Protein AF-A0A7S1AGD4-F1 (afdb_monomer_lite)

Structure (mmCIF, N/CA/C/O backbone):
data_AF-A0A7S1AGD4-F1
#
_entry.id   AF-A0A7S1AGD4-F1
#
loop_
_atom_site.group_PDB
_atom_site.id
_atom_site.type_symbol
_atom_site.label_atom_id
_atom_site.label_alt_id
_atom_site.label_comp_id
_atom_site.label_asym_id
_atom_site.label_entity_id
_atom_site.label_seq_id
_atom_site.pdbx_PDB_ins_code
_atom_site.Cartn_x
_atom_site.Cartn_y
_atom_site.Cartn_z
_atom_site.occupancy
_atom_site.B_iso_or_equiv
_atom_site.auth_seq_id
_atom_site.auth_comp_id
_atom_site.auth_asym_id
_atom_site.auth_atom_id
_atom_site.pdbx_PDB_model_num
ATOM 1 N N . VAL A 1 1 ? -8.201 -11.787 4.038 1.00 89.25 1 VAL A N 1
ATOM 2 C CA . VAL A 1 1 ? -7.357 -10.712 3.456 1.00 89.25 1 VAL A CA 1
ATOM 3 C C . VAL A 1 1 ? -8.152 -9.546 2.866 1.00 89.25 1 VAL A C 1
ATOM 5 O O . VAL A 1 1 ? -7.538 -8.572 2.443 1.00 89.25 1 VAL A O 1
ATOM 8 N N . ILE A 1 2 ? -9.487 -9.606 2.856 1.00 94.19 2 ILE A N 1
ATOM 9 C CA . ILE A 1 2 ? -10.369 -8.575 2.303 1.00 94.19 2 ILE A CA 1
ATOM 10 C C . ILE A 1 2 ? -10.168 -7.239 3.001 1.00 94.19 2 ILE A C 1
ATOM 12 O O . ILE A 1 2 ? -10.058 -6.230 2.322 1.00 94.19 2 ILE A O 1
ATOM 16 N N . LYS A 1 3 ? -10.046 -7.224 4.329 1.00 95.69 3 LYS A N 1
ATOM 17 C CA . LYS A 1 3 ? -9.859 -5.981 5.084 1.00 95.69 3 LYS A CA 1
ATOM 18 C C . LYS A 1 3 ? -8.589 -5.201 4.675 1.00 95.69 3 LYS A C 1
ATOM 20 O O . LYS A 1 3 ? -8.727 -4.062 4.238 1.00 95.69 3 LYS A O 1
ATOM 25 N N . PRO A 1 4 ? -7.373 -5.789 4.692 1.00 96.12 4 PRO A N 1
ATOM 26 C CA . PRO A 1 4 ? -6.190 -5.123 4.141 1.00 96.12 4 PRO A CA 1
ATOM 27 C C . PRO A 1 4 ? -6.295 -4.751 2.657 1.00 96.12 4 PRO A C 1
ATOM 29 O O . PRO A 1 4 ? -5.822 -3.689 2.258 1.00 96.12 4 PRO A O 1
ATOM 32 N N . ALA A 1 5 ? -6.918 -5.601 1.834 1.00 96.88 5 ALA A N 1
ATOM 33 C CA . ALA A 1 5 ? -7.116 -5.305 0.416 1.00 96.88 5 ALA A CA 1
ATOM 34 C C . ALA A 1 5 ? -8.049 -4.097 0.213 1.00 96.88 5 ALA A C 1
ATOM 36 O O . ALA A 1 5 ? -7.770 -3.240 -0.620 1.00 96.88 5 ALA A O 1
ATOM 37 N N . ALA A 1 6 ? -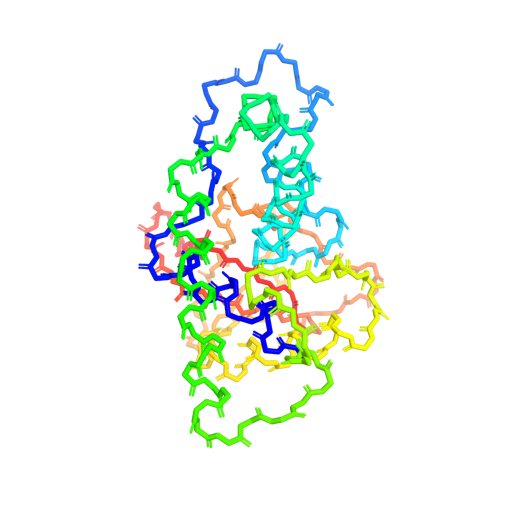9.105 -3.982 1.023 1.00 97.25 6 ALA A N 1
ATOM 38 C CA . ALA A 1 6 ? -10.008 -2.838 1.050 1.00 97.25 6 ALA A CA 1
ATOM 39 C C . ALA A 1 6 ? -9.285 -1.557 1.483 1.00 97.25 6 ALA A C 1
ATOM 41 O O . ALA A 1 6 ? -9.554 -0.497 0.928 1.00 97.25 6 ALA A O 1
ATOM 42 N N . THR A 1 7 ? -8.331 -1.642 2.416 1.00 98.06 7 THR A N 1
ATOM 43 C CA . THR A 1 7 ? -7.477 -0.503 2.788 1.00 98.06 7 THR A CA 1
ATOM 44 C C . THR A 1 7 ? -6.626 -0.027 1.615 1.00 98.06 7 THR A C 1
ATOM 46 O O . THR A 1 7 ? -6.588 1.171 1.344 1.00 98.06 7 THR A O 1
ATOM 49 N N . ILE A 1 8 ? -5.996 -0.945 0.876 1.00 97.94 8 ILE A N 1
ATOM 50 C CA . ILE A 1 8 ? -5.243 -0.597 -0.339 1.00 97.94 8 ILE A CA 1
ATOM 51 C C . ILE A 1 8 ? -6.181 0.034 -1.373 1.00 97.94 8 ILE A C 1
ATOM 53 O O . ILE A 1 8 ? -5.902 1.120 -1.872 1.00 97.94 8 ILE A O 1
ATOM 57 N N . ALA A 1 9 ? -7.329 -0.592 -1.643 1.00 97.94 9 ALA A N 1
ATOM 58 C CA . ALA A 1 9 ? -8.323 -0.073 -2.579 1.00 97.94 9 ALA A CA 1
ATOM 59 C C . ALA A 1 9 ? -8.834 1.325 -2.186 1.00 97.94 9 ALA A C 1
ATOM 61 O O . ALA A 1 9 ? -9.041 2.172 -3.057 1.00 97.94 9 ALA A O 1
ATOM 62 N N . ALA A 1 10 ? -9.002 1.594 -0.888 1.00 98.31 10 ALA A N 1
ATOM 63 C CA . ALA A 1 10 ? -9.408 2.901 -0.384 1.00 98.31 10 ALA A CA 1
ATOM 64 C C . ALA A 1 10 ? -8.357 3.964 -0.714 1.00 98.31 10 ALA A C 1
ATOM 66 O O . ALA A 1 10 ? -8.696 4.986 -1.308 1.00 98.31 10 ALA A O 1
ATOM 67 N N . PHE A 1 11 ? -7.080 3.705 -0.423 1.00 98.06 11 PHE A N 1
ATOM 68 C CA . PHE A 1 11 ? -6.007 4.653 -0.732 1.00 98.06 11 PHE A CA 1
ATOM 69 C C . PHE A 1 11 ? -5.750 4.824 -2.229 1.00 98.06 11 PHE A C 1
ATOM 71 O O . PHE A 1 11 ? -5.455 5.941 -2.648 1.00 98.06 11 PHE A O 1
ATOM 78 N N . LEU A 1 12 ? -5.933 3.781 -3.043 1.00 96.69 12 LEU A N 1
ATOM 79 C CA . LEU A 1 12 ? -5.904 3.901 -4.506 1.00 96.69 12 LEU A CA 1
ATOM 80 C C . LEU A 1 12 ? -7.055 4.769 -5.039 1.00 96.69 12 LEU A C 1
ATOM 82 O O . LEU A 1 12 ? -6.889 5.470 -6.032 1.00 96.69 12 LEU A O 1
ATOM 86 N N . SER A 1 13 ? -8.213 4.747 -4.375 1.00 97.00 13 SER A N 1
ATOM 87 C CA . SER A 1 13 ? -9.390 5.523 -4.787 1.00 97.00 13 SER A CA 1
ATOM 88 C C . SER A 1 13 ? -9.312 7.004 -4.402 1.00 97.00 13 SER A C 1
ATOM 90 O O . SER A 1 13 ? -9.989 7.825 -5.021 1.00 97.00 13 SER A O 1
ATOM 92 N N . ILE A 1 14 ? -8.524 7.352 -3.378 1.00 96.38 14 ILE A N 1
ATOM 93 C CA . ILE A 1 14 ? -8.396 8.735 -2.888 1.00 96.38 14 ILE A CA 1
ATOM 94 C C . ILE A 1 14 ? -6.982 9.283 -3.107 1.00 96.38 14 ILE A C 1
ATOM 96 O O . ILE A 1 14 ? -6.794 10.190 -3.914 1.00 96.38 14 ILE A O 1
ATOM 100 N N . LYS A 1 15 ? -6.004 8.767 -2.360 1.00 94.88 15 LYS A N 1
ATOM 101 C CA . LYS A 1 15 ? -4.555 9.028 -2.372 1.00 94.88 15 LYS A CA 1
ATOM 102 C C . LYS A 1 15 ? -3.938 8.372 -1.131 1.00 94.88 15 LYS A C 1
ATOM 104 O O . LYS A 1 15 ? -4.628 8.176 -0.133 1.00 94.88 15 LYS A O 1
ATOM 109 N N . ASN A 1 16 ? -2.629 8.129 -1.142 1.00 94.44 16 ASN A N 1
ATOM 110 C CA . ASN A 1 16 ? -1.908 7.675 0.054 1.00 94.44 16 ASN A CA 1
ATOM 111 C C . ASN A 1 16 ? -1.948 8.723 1.198 1.00 94.44 16 ASN A C 1
ATOM 113 O O . ASN A 1 16 ? -2.085 9.924 0.933 1.00 94.44 16 ASN A O 1
ATOM 117 N N . PRO A 1 17 ? -1.808 8.305 2.473 1.00 96.75 17 PRO A N 1
ATOM 118 C CA . PRO A 1 17 ? -1.951 9.199 3.622 1.00 96.75 17 PRO A CA 1
ATOM 119 C C . PRO A 1 17 ? -0.703 10.051 3.900 1.00 96.75 17 PRO A C 1
ATOM 121 O O . PRO A 1 17 ? -0.733 10.891 4.800 1.00 96.75 17 PRO A O 1
ATOM 124 N N . PHE A 1 18 ? 0.400 9.855 3.171 1.00 95.19 18 PHE A N 1
ATOM 125 C CA . PHE A 1 18 ? 1.676 10.508 3.450 1.00 95.19 18 PHE A CA 1
ATOM 126 C C . PHE A 1 18 ? 1.724 11.924 2.876 1.00 95.19 18 PHE A C 1
ATOM 128 O O . PHE A 1 18 ? 1.602 12.149 1.671 1.00 95.19 18 PHE A O 1
ATOM 135 N N . ARG A 1 19 ? 1.976 12.908 3.739 1.00 90.88 19 ARG A N 1
ATOM 136 C CA . ARG A 1 19 ? 2.243 14.282 3.311 1.00 90.88 19 ARG A CA 1
ATOM 137 C C . ARG A 1 19 ? 3.671 14.380 2.786 1.00 90.88 19 ARG A C 1
ATOM 139 O O . ARG A 1 19 ? 4.591 13.760 3.317 1.00 90.88 19 ARG A O 1
ATOM 146 N N . GLN A 1 20 ? 3.881 15.211 1.767 1.00 75.62 20 GLN A N 1
ATOM 147 C CA . GLN A 1 20 ? 5.237 15.597 1.392 1.00 75.62 20 GLN A CA 1
ATOM 148 C C . GLN A 1 20 ? 5.830 16.443 2.520 1.00 75.62 20 GLN A C 1
ATOM 150 O O . GLN A 1 20 ? 5.430 17.588 2.724 1.00 75.62 20 GLN A O 1
ATOM 155 N N . GLY A 1 21 ? 6.771 15.867 3.268 1.00 63.31 21 GLY A N 1
ATOM 156 C CA . GLY A 1 21 ? 7.527 16.607 4.266 1.00 63.31 21 GLY A CA 1
ATOM 157 C C . GLY A 1 21 ? 8.319 17.739 3.609 1.00 63.31 21 GLY A C 1
ATOM 158 O O . GLY A 1 21 ? 9.056 17.521 2.645 1.00 63.31 21 GLY A O 1
ATOM 159 N N . LEU A 1 22 ? 8.193 18.953 4.146 1.00 50.16 22 LEU A N 1
ATOM 160 C CA . LEU A 1 22 ? 9.193 19.998 3.937 1.00 50.16 22 LEU A CA 1
ATOM 161 C C . LEU A 1 22 ? 10.501 19.465 4.533 1.00 50.16 22 LEU A C 1
ATOM 163 O O . LEU A 1 22 ? 10.488 19.056 5.687 1.00 50.16 22 LEU A O 1
ATOM 167 N N . GLY A 1 23 ? 11.559 19.401 3.715 1.00 51.84 23 GLY A N 1
ATOM 168 C CA . GLY A 1 23 ? 12.920 18.932 4.021 1.00 51.84 23 GLY A CA 1
ATOM 169 C C . GLY A 1 23 ? 13.165 18.375 5.427 1.00 51.84 23 GLY A C 1
ATOM 170 O O . GLY A 1 23 ? 13.116 19.108 6.410 1.00 51.84 23 GLY A O 1
ATOM 171 N N . VAL A 1 24 ? 13.491 17.083 5.516 1.00 53.56 24 VAL A N 1
ATOM 172 C CA . VAL A 1 24 ? 13.841 16.432 6.784 1.00 53.56 24 VAL A CA 1
ATOM 173 C C . VAL A 1 24 ? 14.989 17.204 7.453 1.00 53.56 24 VAL A C 1
ATOM 175 O O . VAL A 1 24 ? 16.094 17.258 6.918 1.00 53.56 24 VAL A O 1
ATOM 178 N N . LEU A 1 25 ? 14.723 17.814 8.613 1.00 53.78 25 LEU A N 1
ATOM 179 C CA . LEU A 1 25 ? 15.726 18.552 9.397 1.00 53.78 25 LEU A CA 1
ATOM 180 C C . LEU A 1 25 ? 16.802 17.622 9.989 1.00 53.78 25 LEU A C 1
ATOM 182 O O . LEU A 1 25 ? 17.893 18.078 10.318 1.00 53.78 25 LEU A O 1
ATOM 186 N N . ASP A 1 26 ? 16.509 16.323 10.089 1.00 64.44 26 ASP A N 1
ATOM 187 C CA . ASP A 1 26 ? 17.417 15.284 10.573 1.00 64.44 26 ASP A CA 1
ATOM 188 C C . ASP A 1 26 ? 17.339 14.031 9.688 1.00 64.44 26 ASP A C 1
ATOM 190 O O . ASP A 1 26 ? 16.417 13.222 9.804 1.00 64.44 26 ASP A O 1
ATOM 194 N N . ALA A 1 27 ? 18.330 13.856 8.812 1.00 63.12 27 ALA A N 1
ATOM 195 C CA . ALA A 1 27 ? 18.418 12.726 7.887 1.00 63.12 27 ALA A CA 1
ATOM 196 C C . ALA A 1 27 ? 18.433 11.341 8.571 1.00 63.12 27 ALA A C 1
ATOM 198 O O . ALA A 1 27 ? 18.263 10.331 7.889 1.00 63.12 27 ALA A O 1
ATOM 199 N N . SER A 1 28 ? 18.637 11.267 9.892 1.00 69.62 28 SER A N 1
ATOM 200 C CA . SER A 1 28 ? 18.615 10.008 10.642 1.00 69.62 28 SER A CA 1
ATOM 201 C C . SER A 1 28 ? 17.204 9.534 11.015 1.00 69.62 28 SER A C 1
ATOM 203 O O . SER A 1 28 ? 16.993 8.334 11.218 1.00 69.62 28 SER A O 1
ATOM 205 N N . LYS A 1 29 ? 16.216 10.438 11.072 1.00 78.94 29 LYS A N 1
ATOM 206 C CA . LYS A 1 29 ? 14.852 10.091 11.484 1.00 78.94 29 LYS A CA 1
ATOM 207 C C . LYS A 1 29 ? 14.059 9.544 10.297 1.00 78.94 29 LYS A C 1
ATOM 209 O O . LYS A 1 29 ? 13.759 10.260 9.344 1.00 78.94 29 LYS A O 1
ATOM 214 N N . LYS A 1 30 ? 13.666 8.269 10.377 1.00 85.75 30 LYS A N 1
ATOM 215 C CA . LYS A 1 30 ? 12.693 7.678 9.448 1.00 85.75 30 LYS A CA 1
ATOM 216 C C . LYS A 1 30 ? 11.305 8.228 9.776 1.00 85.75 30 LYS A C 1
ATOM 218 O O . LYS A 1 30 ? 10.830 8.037 10.892 1.00 85.75 30 LYS A O 1
ATOM 223 N N . LEU A 1 31 ? 10.691 8.910 8.814 1.00 90.06 31 LEU A N 1
ATOM 224 C CA . LEU A 1 31 ? 9.368 9.530 8.922 1.00 90.06 31 LEU A CA 1
ATOM 225 C C . LEU A 1 31 ? 8.475 9.073 7.770 1.00 90.06 31 LEU A C 1
ATOM 227 O O . LEU A 1 31 ? 8.976 8.679 6.711 1.00 90.06 31 LEU A O 1
ATOM 231 N N . GLY A 1 32 ? 7.159 9.161 7.967 1.00 91.69 32 GLY A N 1
ATOM 232 C CA . GLY A 1 32 ? 6.173 8.863 6.934 1.00 91.69 32 GLY A CA 1
ATOM 233 C C . GLY A 1 32 ? 6.416 7.498 6.309 1.00 91.69 32 GLY A C 1
ATOM 234 O O . GLY A 1 32 ? 6.627 6.506 7.005 1.00 91.69 32 GLY A O 1
ATOM 235 N N . LYS A 1 33 ? 6.438 7.434 4.980 1.00 91.62 33 LYS A N 1
ATOM 236 C CA . LYS A 1 33 ? 6.542 6.157 4.271 1.00 91.62 33 LYS A CA 1
ATOM 237 C C . LYS A 1 33 ? 7.800 5.350 4.628 1.00 91.62 33 LYS A C 1
ATOM 239 O O . LYS A 1 33 ? 7.730 4.128 4.735 1.00 91.62 33 LYS A O 1
ATOM 244 N N . GLU A 1 34 ? 8.928 6.010 4.897 1.00 90.38 34 GLU A N 1
ATOM 245 C CA . GLU A 1 34 ? 10.166 5.333 5.316 1.00 90.38 34 GLU A CA 1
ATOM 246 C C . GLU A 1 34 ? 10.047 4.662 6.692 1.00 90.38 34 GLU A C 1
ATOM 248 O O . GLU A 1 34 ? 10.709 3.653 6.941 1.00 90.38 34 GLU A O 1
ATOM 253 N N . TYR A 1 35 ? 9.195 5.191 7.575 1.00 92.81 35 TYR A N 1
ATOM 254 C CA . TYR A 1 35 ? 8.868 4.565 8.855 1.00 92.81 35 TYR A CA 1
ATOM 255 C C . TYR A 1 35 ? 7.968 3.336 8.657 1.00 92.81 35 TYR A C 1
ATOM 257 O O . TYR A 1 35 ? 8.243 2.261 9.195 1.00 92.81 35 TYR A O 1
ATOM 265 N N . PHE A 1 36 ? 6.916 3.463 7.842 1.00 95.25 36 PHE A N 1
ATOM 266 C CA . PHE A 1 36 ? 5.886 2.426 7.714 1.00 95.25 36 PHE A CA 1
ATOM 267 C C . PHE A 1 36 ? 6.213 1.297 6.742 1.00 95.25 36 PHE A C 1
ATOM 269 O O . PHE A 1 36 ? 5.631 0.220 6.871 1.00 95.25 36 PHE A O 1
ATOM 276 N N . LYS A 1 37 ? 7.167 1.475 5.818 1.00 91.69 37 LYS A N 1
ATOM 277 C CA . LYS A 1 37 ? 7.498 0.422 4.848 1.00 91.69 37 LYS A CA 1
ATOM 278 C C . LYS A 1 37 ? 8.020 -0.866 5.484 1.00 91.69 37 LYS A C 1
ATOM 280 O O . LYS A 1 37 ? 7.921 -1.897 4.834 1.00 91.69 37 LYS A O 1
ATOM 285 N N . LYS A 1 38 ? 8.572 -0.819 6.711 1.00 88.25 38 LYS A N 1
ATOM 286 C CA . LYS A 1 38 ? 8.954 -1.975 7.565 1.00 88.25 38 LYS A CA 1
ATOM 287 C C . LYS A 1 38 ? 9.566 -3.164 6.787 1.00 88.25 38 LYS A C 1
ATOM 289 O O . LYS A 1 38 ? 9.233 -4.320 7.028 1.00 88.25 38 LYS A O 1
ATOM 294 N N . ASP A 1 39 ? 10.433 -2.865 5.817 1.00 89.19 39 ASP A N 1
ATOM 295 C CA . ASP A 1 39 ? 11.093 -3.816 4.906 1.00 89.19 39 ASP A CA 1
ATOM 296 C C . ASP A 1 39 ? 10.166 -4.697 4.037 1.00 89.19 39 ASP A C 1
ATOM 298 O O . ASP A 1 39 ? 10.613 -5.704 3.483 1.00 89.19 39 ASP A O 1
ATOM 302 N N . PHE A 1 40 ? 8.890 -4.340 3.869 1.00 94.00 40 PHE A N 1
ATOM 303 C CA . PHE A 1 40 ? 7.941 -5.037 2.988 1.00 94.00 40 PHE A CA 1
ATOM 304 C C . PHE A 1 40 ? 8.224 -4.845 1.490 1.00 94.00 40 PHE A C 1
ATOM 306 O O . PHE A 1 40 ? 7.639 -5.567 0.681 1.00 94.00 40 PHE A O 1
ATOM 313 N N . CYS A 1 41 ? 9.096 -3.895 1.126 1.00 94.31 41 CYS A N 1
ATOM 314 C CA . CYS A 1 41 ? 9.371 -3.487 -0.262 1.00 94.31 41 CYS A CA 1
ATOM 315 C C . CYS A 1 41 ? 8.078 -3.149 -1.028 1.00 94.31 41 CYS A C 1
ATOM 317 O O . CYS A 1 41 ? 7.814 -3.653 -2.124 1.00 94.31 41 CYS A O 1
ATOM 319 N N . SER A 1 42 ? 7.212 -2.357 -0.391 1.00 96.56 42 SER A N 1
ATOM 320 C CA . SER A 1 42 ? 5.871 -2.074 -0.893 1.00 96.56 42 SER A CA 1
ATOM 321 C C . SER A 1 42 ? 5.323 -0.751 -0.363 1.00 96.56 42 SER A C 1
ATOM 323 O O . SER A 1 42 ? 5.319 -0.510 0.847 1.00 96.56 42 SER A O 1
ATOM 325 N N . ASP A 1 43 ? 4.831 0.079 -1.282 1.00 97.25 43 ASP A N 1
ATOM 326 C CA . ASP A 1 43 ? 4.044 1.275 -0.984 1.00 97.25 43 ASP A CA 1
ATOM 327 C C . ASP A 1 43 ? 2.696 0.911 -0.355 1.00 97.25 43 ASP A C 1
ATOM 329 O O . ASP A 1 43 ? 2.356 1.418 0.709 1.00 97.25 43 ASP A O 1
ATOM 333 N N . HIS A 1 44 ? 1.981 -0.041 -0.955 1.00 97.56 44 HIS A N 1
ATOM 334 C CA . HIS A 1 44 ? 0.655 -0.466 -0.504 1.00 97.56 44 HIS A CA 1
ATOM 335 C C . HIS A 1 44 ? 0.671 -1.045 0.917 1.00 97.56 44 HIS A C 1
ATOM 337 O O . HIS A 1 44 ? -0.204 -0.751 1.728 1.00 97.56 44 HIS A O 1
ATOM 343 N N . PHE A 1 45 ? 1.697 -1.824 1.272 1.00 97.62 45 PHE A N 1
ATOM 344 C CA . PHE A 1 45 ? 1.870 -2.277 2.651 1.00 97.62 45 PHE A CA 1
ATOM 345 C C . PHE A 1 45 ? 2.211 -1.122 3.594 1.00 97.62 45 PHE A C 1
ATOM 347 O O . PHE A 1 45 ? 1.756 -1.142 4.734 1.00 97.62 45 PHE A O 1
ATOM 354 N N . ALA A 1 46 ? 2.984 -0.121 3.158 1.00 97.19 46 ALA A N 1
ATOM 355 C CA . ALA A 1 46 ? 3.257 1.051 3.987 1.00 97.19 46 ALA A CA 1
ATOM 356 C C . ALA A 1 46 ? 1.960 1.816 4.309 1.00 97.19 46 ALA A C 1
ATOM 358 O O . ALA A 1 46 ? 1.766 2.216 5.457 1.00 97.19 46 ALA A O 1
ATOM 359 N N . ASP A 1 47 ? 1.052 1.940 3.337 1.00 97.62 47 ASP A N 1
ATOM 360 C CA . ASP A 1 47 ? -0.271 2.538 3.532 1.00 97.62 47 ASP A CA 1
ATOM 361 C C . ASP A 1 47 ? -1.108 1.745 4.550 1.00 97.62 47 ASP A C 1
ATOM 363 O O . ASP A 1 47 ? -1.651 2.321 5.495 1.00 97.62 47 ASP A O 1
ATOM 367 N N . VAL A 1 48 ? -1.154 0.410 4.426 1.00 97.88 48 VAL A N 1
ATOM 368 C CA . VAL A 1 48 ? -1.867 -0.450 5.389 1.00 97.88 48 VAL A CA 1
ATOM 369 C C . VAL A 1 48 ? -1.266 -0.329 6.791 1.00 97.88 48 VAL A C 1
ATOM 371 O O . VAL A 1 48 ? -1.998 -0.211 7.770 1.00 97.88 48 VAL A O 1
ATOM 374 N N . GLN A 1 49 ? 0.061 -0.324 6.921 1.00 97.44 49 GLN A N 1
ATOM 375 C CA . GLN A 1 49 ? 0.729 -0.189 8.219 1.00 97.44 49 GLN A CA 1
ATOM 376 C C . GLN A 1 49 ? 0.439 1.169 8.869 1.00 97.44 49 GLN A C 1
ATOM 378 O O . GLN A 1 49 ? 0.202 1.216 10.077 1.00 97.44 49 GLN A O 1
ATOM 383 N N . ALA A 1 50 ? 0.422 2.250 8.082 1.00 97.88 50 ALA A N 1
ATOM 384 C CA . ALA A 1 50 ? 0.050 3.580 8.557 1.00 97.88 50 ALA A CA 1
ATOM 385 C C . ALA A 1 50 ? -1.404 3.616 9.039 1.00 97.88 50 ALA A C 1
ATOM 387 O O . ALA A 1 50 ? -1.670 4.103 10.136 1.00 97.88 50 ALA A O 1
ATOM 388 N N . TYR A 1 51 ? -2.326 3.036 8.268 1.00 98.50 51 TYR A N 1
ATOM 389 C CA . TYR A 1 51 ? -3.735 2.928 8.634 1.00 98.50 51 TYR A CA 1
ATOM 390 C C . TYR A 1 51 ? -3.945 2.160 9.945 1.00 98.50 51 TYR A C 1
ATOM 392 O O . TYR A 1 51 ? -4.609 2.658 10.851 1.00 98.50 51 TYR A O 1
ATOM 400 N N . VAL A 1 52 ? -3.351 0.969 10.075 1.00 97.19 52 VAL A N 1
ATOM 401 C CA . VAL A 1 52 ? -3.497 0.117 11.269 1.00 97.19 52 VAL A CA 1
ATOM 402 C C . VAL A 1 52 ? -2.946 0.811 12.514 1.00 97.19 52 VAL A C 1
ATOM 404 O O . VAL A 1 52 ? -3.566 0.794 13.579 1.00 97.19 52 VAL A O 1
ATOM 407 N N . GLU A 1 53 ? -1.773 1.431 12.399 1.00 97.88 53 GLU A N 1
ATOM 408 C CA . GLU A 1 53 ? -1.154 2.137 13.516 1.00 97.88 53 GLU A CA 1
ATOM 409 C C . GLU A 1 53 ? -1.957 3.378 13.912 1.00 97.88 53 GLU A C 1
ATOM 411 O O . GLU A 1 53 ? -2.206 3.583 15.101 1.00 97.88 53 GLU A O 1
ATOM 416 N N . TRP A 1 54 ? -2.453 4.137 12.933 1.00 98.31 54 TRP A N 1
ATOM 417 C CA . TRP A 1 54 ? -3.350 5.259 13.180 1.00 98.31 54 TRP A CA 1
ATOM 418 C C . TRP A 1 54 ? -4.648 4.825 13.856 1.00 98.31 54 TRP A C 1
ATOM 420 O O . TRP A 1 54 ? -4.999 5.415 14.870 1.00 98.31 54 TRP A O 1
ATOM 430 N N . ARG A 1 55 ? -5.318 3.757 13.402 1.00 97.06 55 ARG A N 1
ATOM 431 C CA . ARG A 1 55 ? -6.518 3.228 14.078 1.00 97.06 55 ARG A CA 1
ATOM 432 C C . ARG A 1 55 ? -6.253 2.928 15.547 1.00 97.06 55 ARG A C 1
ATOM 434 O O . ARG A 1 55 ? -6.985 3.387 16.424 1.00 97.06 55 ARG A O 1
ATOM 441 N N . ARG A 1 56 ? -5.150 2.232 15.826 1.00 96.56 56 ARG A N 1
ATOM 442 C CA . ARG A 1 56 ? -4.749 1.875 17.189 1.00 96.56 56 ARG A CA 1
ATOM 443 C C . ARG A 1 56 ? -4.498 3.101 18.071 1.00 96.56 56 ARG A C 1
ATOM 445 O O . ARG A 1 56 ? -4.882 3.085 19.240 1.00 96.56 56 ARG A O 1
ATOM 452 N N . GLU A 1 57 ? -3.829 4.132 17.559 1.00 97.75 57 GLU A N 1
ATOM 453 C CA . GLU A 1 57 ? -3.549 5.353 18.326 1.00 97.75 57 GLU A CA 1
ATOM 454 C C . GLU A 1 57 ? -4.779 6.265 18.443 1.00 97.75 57 GLU A C 1
ATOM 456 O O . GLU A 1 57 ? -5.008 6.838 19.508 1.00 97.75 57 GLU A O 1
ATOM 461 N N . SER A 1 58 ? -5.636 6.326 17.423 1.00 96.38 58 SER A N 1
ATOM 462 C CA . SER A 1 58 ? -6.916 7.044 17.451 1.00 96.38 58 SER A CA 1
ATOM 463 C C . SER A 1 58 ? -7.851 6.503 18.529 1.00 96.38 58 SER A C 1
ATOM 465 O O . SER A 1 58 ? -8.396 7.282 19.308 1.00 96.38 58 SER A O 1
ATOM 467 N N . LEU A 1 59 ? -7.942 5.176 18.687 1.00 94.75 59 LEU A N 1
ATOM 468 C CA . LEU A 1 59 ? -8.687 4.550 19.792 1.00 94.75 59 LEU A CA 1
ATOM 469 C C . LEU A 1 59 ? -8.142 4.920 21.184 1.00 94.75 59 LEU A C 1
ATOM 471 O O . LEU A 1 59 ? -8.837 4.769 22.187 1.00 94.75 59 LEU A O 1
ATOM 475 N N . ARG A 1 60 ? -6.900 5.411 21.262 1.00 97.00 60 ARG A N 1
ATOM 476 C CA . ARG A 1 60 ? -6.242 5.869 22.495 1.00 97.00 60 ARG A CA 1
ATOM 477 C C . ARG A 1 60 ? -6.225 7.393 22.633 1.00 97.00 60 ARG A C 1
ATOM 479 O O . ARG A 1 60 ? -5.588 7.894 23.557 1.00 97.00 60 ARG A O 1
ATOM 486 N N . GLY A 1 61 ? -6.884 8.120 21.727 1.00 96.75 61 GLY A N 1
ATOM 487 C CA . GLY A 1 61 ? -6.895 9.583 21.698 1.00 96.75 61 GLY A CA 1
ATOM 488 C C . GLY A 1 61 ? -5.576 10.221 21.246 1.00 96.75 61 GLY A C 1
ATOM 489 O O . GLY A 1 61 ? -5.349 11.386 21.543 1.00 96.75 61 GLY A O 1
ATOM 490 N N . ARG A 1 62 ? -4.702 9.470 20.558 1.00 97.44 62 ARG A N 1
ATOM 491 C CA . ARG A 1 62 ? -3.385 9.920 20.060 1.00 97.44 62 ARG A CA 1
ATOM 492 C C . ARG A 1 62 ? -3.246 9.861 18.534 1.00 97.44 62 ARG A C 1
ATOM 494 O O . ARG A 1 62 ? -2.137 9.876 18.007 1.00 97.44 62 ARG A O 1
ATOM 501 N N . GLY A 1 63 ? -4.362 9.765 17.811 1.00 96.56 63 GLY A N 1
ATOM 502 C CA . GLY A 1 63 ? -4.360 9.712 16.345 1.00 96.56 63 GLY A CA 1
ATOM 503 C C . GLY A 1 63 ? -3.714 10.947 15.710 1.00 96.56 63 GLY A C 1
ATOM 504 O O . GLY A 1 63 ? -2.872 10.812 14.824 1.00 96.56 63 GLY A O 1
ATOM 505 N N . ASP A 1 64 ? -4.057 12.136 16.208 1.00 95.81 64 ASP A N 1
ATOM 506 C CA . ASP A 1 64 ? -3.522 13.407 15.703 1.00 95.81 64 ASP A CA 1
ATOM 507 C C . ASP A 1 64 ? -2.024 13.557 15.990 1.00 95.81 64 ASP A C 1
ATOM 509 O O . ASP A 1 64 ? -1.264 13.941 15.102 1.00 95.81 64 ASP A O 1
ATOM 513 N N . GLU A 1 65 ? -1.584 13.165 17.190 1.00 97.00 65 GLU A N 1
ATOM 514 C CA . GLU A 1 65 ? -0.167 13.148 17.577 1.00 97.00 65 GLU A CA 1
ATOM 515 C C . GLU A 1 65 ? 0.645 12.261 16.624 1.00 97.00 65 GLU A C 1
ATOM 517 O O . GLU A 1 65 ? 1.636 12.711 16.049 1.00 97.00 65 GLU A O 1
ATOM 522 N N . LEU A 1 66 ? 0.175 11.037 16.350 1.00 96.88 66 LEU A N 1
ATOM 523 C CA . LEU A 1 66 ? 0.813 10.158 15.368 1.00 96.88 66 LEU A CA 1
ATOM 524 C C . LEU A 1 66 ? 0.857 10.802 13.972 1.00 96.88 66 LEU A C 1
ATOM 526 O O . LEU A 1 66 ? 1.875 10.712 13.280 1.00 96.88 66 LEU A O 1
ATOM 530 N N . CYS A 1 67 ? -0.232 11.443 13.536 1.00 96.56 67 CYS A N 1
ATOM 531 C CA . CYS A 1 67 ? -0.298 12.095 12.228 1.00 96.56 67 CYS A CA 1
ATOM 532 C C . CYS A 1 67 ? 0.700 13.251 12.093 1.00 96.56 67 CYS A C 1
ATOM 534 O O . CYS A 1 67 ? 1.295 13.440 11.025 1.00 96.56 67 CYS A O 1
ATOM 536 N N . GLU A 1 68 ? 0.899 14.029 13.153 1.00 93.81 68 GLU A N 1
ATOM 537 C CA . GLU A 1 68 ? 1.924 15.068 13.207 1.00 93.81 68 GLU A CA 1
ATOM 538 C C . GLU A 1 68 ? 3.328 14.462 13.189 1.00 93.81 68 GLU A C 1
ATOM 540 O O . GLU A 1 68 ? 4.137 14.813 12.324 1.00 93.81 68 GLU A O 1
ATOM 545 N N . GLU A 1 69 ? 3.599 13.501 14.074 1.00 92.81 69 GLU A N 1
ATOM 546 C CA . GLU A 1 69 ? 4.911 12.870 14.212 1.00 92.81 69 GLU A CA 1
ATOM 547 C C . GLU A 1 69 ? 5.368 12.159 12.939 1.00 92.81 69 GLU A C 1
ATOM 549 O O . GLU A 1 69 ? 6.547 12.231 12.587 1.00 92.81 69 GLU A O 1
ATOM 554 N N . GLN A 1 70 ? 4.445 11.482 12.253 1.00 94.38 70 GLN A N 1
ATOM 555 C CA . GLN A 1 70 ? 4.727 10.655 11.081 1.00 94.38 70 GLN A CA 1
ATOM 556 C C . GLN A 1 70 ? 4.326 11.303 9.755 1.00 94.38 70 GLN A C 1
ATOM 558 O O . GLN A 1 70 ? 4.367 10.645 8.718 1.00 94.38 70 GLN A O 1
ATOM 563 N N . GLN A 1 71 ? 3.979 12.592 9.753 1.00 93.75 71 GLN A N 1
ATOM 564 C CA . GLN A 1 71 ? 3.619 13.335 8.540 1.00 93.75 71 GLN A CA 1
ATOM 565 C C . GLN A 1 71 ? 2.447 12.705 7.763 1.00 93.75 71 GLN A C 1
ATOM 567 O O . GLN A 1 71 ? 2.431 12.707 6.533 1.00 93.75 71 GLN A O 1
ATOM 572 N N . LEU A 1 72 ? 1.433 12.206 8.467 1.00 96.44 72 LEU A N 1
ATOM 573 C CA . LEU A 1 72 ? 0.208 11.670 7.866 1.00 96.44 72 LEU A CA 1
ATOM 574 C C . LEU A 1 72 ? -0.869 12.757 7.752 1.00 96.44 72 LEU A C 1
ATOM 576 O O . LEU A 1 72 ? -0.859 13.721 8.518 1.00 96.44 72 LEU A O 1
ATOM 580 N N . SER A 1 73 ? -1.781 12.631 6.788 1.00 97.25 73 SER A N 1
ATOM 581 C CA . SER A 1 73 ? -2.998 13.451 6.707 1.00 97.25 73 SER A CA 1
ATOM 582 C C . SER A 1 73 ? -4.122 12.773 7.495 1.00 97.25 73 SER A C 1
ATOM 584 O O . SER A 1 73 ? -4.583 11.714 7.054 1.00 97.25 73 SER A O 1
ATOM 586 N N . PRO A 1 74 ? -4.587 13.366 8.612 1.00 96.94 74 PRO A N 1
ATOM 587 C CA . PRO A 1 74 ? -5.697 12.804 9.380 1.00 96.94 74 PRO A CA 1
ATOM 588 C C . PRO A 1 74 ? -6.972 12.718 8.532 1.00 96.94 74 PRO A C 1
ATOM 590 O O . PRO A 1 74 ? -7.645 11.695 8.540 1.00 96.94 74 PRO A O 1
ATOM 593 N N . GLU A 1 75 ? -7.227 13.709 7.673 1.00 97.38 75 GLU A N 1
ATOM 594 C CA . GLU A 1 75 ? -8.412 13.737 6.807 1.00 97.38 75 GLU A CA 1
ATOM 595 C C . GLU A 1 75 ? -8.412 12.593 5.786 1.00 97.38 75 GLU A C 1
ATOM 597 O O . GLU A 1 75 ? -9.456 12.028 5.463 1.00 97.38 75 GLU A O 1
ATOM 602 N N . THR A 1 76 ? -7.232 12.242 5.262 1.00 98.12 76 THR A N 1
ATOM 603 C CA . THR A 1 76 ? -7.092 11.122 4.320 1.00 98.12 76 THR A CA 1
ATOM 604 C C . THR A 1 76 ? -7.307 9.786 5.031 1.00 98.12 76 THR A C 1
ATOM 606 O O . THR A 1 76 ? -7.907 8.879 4.459 1.00 98.12 76 THR A O 1
ATOM 609 N N . LEU A 1 77 ? -6.854 9.664 6.282 1.00 98.38 77 LEU A N 1
ATOM 610 C CA . LEU A 1 77 ? -7.026 8.460 7.096 1.00 98.38 77 LEU A CA 1
ATOM 611 C C . LEU A 1 77 ? -8.481 8.257 7.538 1.00 98.38 77 LEU A C 1
ATOM 613 O O . LEU A 1 77 ? -8.989 7.142 7.432 1.00 98.38 77 LEU A O 1
ATOM 617 N N . ASP A 1 78 ? -9.175 9.326 7.932 1.00 97.94 78 ASP A N 1
ATOM 618 C CA . ASP A 1 78 ? -10.611 9.289 8.234 1.00 97.94 78 ASP A CA 1
ATOM 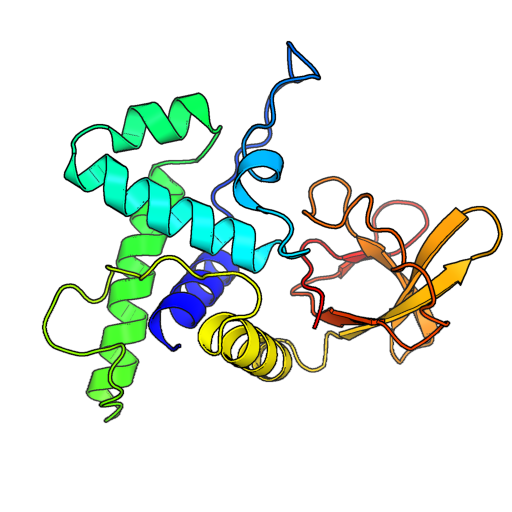619 C C . ASP A 1 78 ? -11.435 8.882 7.009 1.00 97.94 78 ASP A C 1
ATOM 621 O O . ASP A 1 78 ? -12.310 8.017 7.091 1.00 97.94 78 ASP A O 1
ATOM 625 N N . MET A 1 79 ? -11.122 9.452 5.841 1.00 98.38 79 MET A N 1
ATOM 626 C CA . MET A 1 79 ? -11.782 9.082 4.590 1.00 98.38 79 MET A CA 1
ATOM 627 C C . MET A 1 79 ? -11.524 7.614 4.231 1.00 98.38 79 MET A C 1
ATOM 629 O O . MET A 1 79 ? -12.460 6.895 3.879 1.00 98.38 79 MET A O 1
ATOM 633 N N . ALA A 1 80 ? -10.282 7.143 4.381 1.00 98.44 80 ALA A N 1
ATOM 634 C CA . ALA A 1 80 ? -9.946 5.740 4.171 1.00 98.44 80 ALA A CA 1
ATOM 635 C C . ALA A 1 80 ? -10.713 4.821 5.133 1.00 98.44 80 ALA A C 1
ATOM 637 O O . ALA A 1 80 ? -11.227 3.798 4.694 1.00 98.44 80 ALA A O 1
ATOM 638 N N . PHE A 1 81 ? -10.862 5.191 6.410 1.00 97.94 81 PHE A N 1
ATOM 639 C CA . PHE A 1 81 ? -11.636 4.416 7.386 1.00 97.94 81 PHE A CA 1
ATOM 640 C C . PHE A 1 81 ? -13.087 4.217 6.941 1.00 97.94 81 PHE A C 1
ATOM 642 O O . PHE A 1 81 ? -13.570 3.084 6.911 1.00 97.94 81 PHE A O 1
ATOM 649 N N . MET A 1 82 ? -13.753 5.292 6.512 1.00 97.88 82 MET A N 1
ATOM 650 C CA . MET A 1 82 ? -15.124 5.206 6.001 1.00 97.88 82 MET A CA 1
ATOM 651 C C . MET A 1 82 ? -15.217 4.318 4.751 1.00 97.88 82 MET A C 1
ATOM 653 O O . MET A 1 82 ? -16.135 3.506 4.631 1.00 97.88 82 MET A O 1
ATOM 657 N N . MET A 1 83 ? -14.256 4.431 3.829 1.00 98.38 83 MET A N 1
ATOM 658 C CA . MET A 1 83 ? -14.232 3.616 2.609 1.00 98.38 83 MET A CA 1
ATOM 659 C C . MET A 1 83 ? -13.959 2.138 2.888 1.00 98.38 83 MET A C 1
ATOM 661 O O . MET A 1 83 ? -14.595 1.282 2.279 1.00 98.38 83 MET A O 1
ATOM 665 N N . VAL A 1 84 ? -13.061 1.821 3.824 1.00 97.81 84 VAL A N 1
ATOM 666 C CA . VAL A 1 84 ? -12.793 0.440 4.250 1.00 97.81 84 VAL A CA 1
ATOM 667 C C . VAL A 1 84 ? -14.063 -0.185 4.815 1.00 97.81 84 VAL A C 1
ATOM 669 O O . VAL A 1 84 ? -14.442 -1.272 4.380 1.00 97.81 84 VAL A O 1
ATOM 672 N N . GLN A 1 85 ? -14.761 0.514 5.717 1.00 96.38 85 GLN A N 1
ATOM 673 C CA . GLN A 1 85 ? -16.039 0.044 6.256 1.00 96.38 85 GLN A CA 1
ATOM 674 C C . GLN A 1 85 ? -17.053 -0.238 5.142 1.00 96.38 85 GLN A C 1
ATOM 676 O O . GLN A 1 85 ? -17.693 -1.289 5.140 1.00 96.38 85 GLN A O 1
ATOM 681 N N . GLN A 1 86 ? -17.161 0.670 4.171 1.00 96.88 86 GLN A N 1
ATOM 682 C CA . GLN A 1 86 ? -18.088 0.533 3.055 1.00 96.88 86 GLN A CA 1
ATOM 683 C C . GLN A 1 86 ? -17.739 -0.649 2.137 1.00 96.88 86 GLN A C 1
ATOM 685 O O . GLN A 1 86 ? -18.616 -1.448 1.814 1.00 96.88 86 GLN A O 1
ATOM 690 N N . PHE A 1 87 ? -16.475 -0.797 1.733 1.00 96.81 87 PHE A N 1
ATOM 691 C CA . PHE A 1 87 ? -16.040 -1.905 0.880 1.00 96.81 87 PHE A CA 1
ATOM 692 C C . PHE A 1 87 ? -16.239 -3.258 1.551 1.00 96.81 87 PHE A C 1
ATOM 694 O O . PHE A 1 87 ? -16.739 -4.188 0.923 1.00 96.81 87 PHE A O 1
ATOM 701 N N . VAL A 1 88 ? -15.887 -3.367 2.831 1.00 96.06 88 VAL A N 1
ATOM 702 C CA . VAL A 1 88 ? -16.065 -4.608 3.586 1.00 96.06 88 VAL A CA 1
ATOM 703 C C . VAL A 1 88 ? -17.552 -4.928 3.756 1.00 96.06 88 VAL A C 1
ATOM 705 O O . VAL A 1 88 ? -17.934 -6.072 3.526 1.00 96.06 88 VAL A O 1
ATOM 708 N N . SER A 1 89 ? -18.400 -3.932 4.053 1.00 94.94 89 SER A N 1
ATOM 709 C CA . SER A 1 89 ? -19.859 -4.119 4.107 1.00 94.94 89 SER A CA 1
ATOM 710 C C . SER A 1 89 ? -20.397 -4.672 2.792 1.00 94.94 89 SER A C 1
ATOM 712 O O . SER A 1 89 ? -21.117 -5.661 2.802 1.00 94.94 89 SER A O 1
ATOM 714 N N . PHE A 1 90 ? -19.992 -4.103 1.652 1.00 95.62 90 PHE A N 1
ATOM 715 C CA . PHE A 1 90 ? -20.430 -4.590 0.343 1.00 95.62 90 PHE A CA 1
ATOM 716 C C . PHE A 1 90 ? -20.004 -6.030 0.062 1.00 95.62 90 PHE A C 1
ATOM 718 O O . PHE A 1 90 ? -20.770 -6.781 -0.537 1.00 95.62 90 PHE A O 1
ATOM 725 N N . MET A 1 91 ? -18.810 -6.433 0.499 1.00 94.25 91 MET A N 1
ATOM 726 C CA . MET A 1 91 ? -18.367 -7.821 0.360 1.00 94.25 91 MET A CA 1
ATOM 727 C C . MET A 1 91 ? -19.226 -8.768 1.203 1.00 94.25 91 MET A C 1
ATOM 729 O O . MET A 1 91 ? -19.635 -9.816 0.705 1.00 94.25 91 MET A O 1
ATOM 733 N N . VAL A 1 92 ? -19.532 -8.396 2.450 1.00 94.00 92 VAL A N 1
ATOM 734 C CA . VAL A 1 92 ? -20.393 -9.194 3.338 1.00 94.00 92 VAL A CA 1
ATOM 735 C C . VAL A 1 92 ? -21.819 -9.275 2.792 1.00 94.00 92 VAL A C 1
ATOM 737 O O . VAL A 1 92 ? -22.377 -10.367 2.711 1.00 94.00 92 VAL A O 1
ATOM 740 N N . ASP A 1 93 ? -22.380 -8.157 2.329 1.00 94.38 93 ASP A N 1
ATOM 741 C CA . ASP A 1 93 ? -23.709 -8.104 1.708 1.00 94.38 93 ASP A CA 1
ATOM 742 C C . ASP A 1 93 ? -23.778 -8.953 0.424 1.00 94.38 93 ASP A C 1
ATOM 744 O O . ASP A 1 93 ? -24.820 -9.528 0.105 1.00 94.38 93 ASP A O 1
ATOM 748 N N . ALA A 1 94 ? -22.658 -9.085 -0.296 1.00 95.88 94 ALA A N 1
ATOM 749 C CA . ALA A 1 94 ? -22.510 -9.978 -1.446 1.00 95.88 94 ALA A CA 1
ATOM 750 C C . ALA A 1 94 ? -22.317 -11.463 -1.066 1.00 95.88 94 ALA A C 1
ATOM 752 O O . ALA A 1 94 ? -22.218 -12.312 -1.953 1.00 95.88 94 ALA A O 1
ATOM 753 N N . GLY A 1 95 ? -22.285 -11.789 0.229 1.00 94.00 95 GLY A N 1
ATOM 754 C CA . GLY A 1 95 ? -22.199 -13.153 0.752 1.00 94.00 95 GLY A CA 1
ATOM 755 C C . GLY A 1 95 ? -20.796 -13.612 1.149 1.00 94.00 95 GLY A C 1
ATOM 756 O O . GLY A 1 95 ? -20.602 -14.808 1.347 1.00 94.00 95 GLY A O 1
ATOM 757 N N . TYR A 1 96 ? -19.812 -12.712 1.258 1.00 92.75 96 TYR A N 1
ATOM 758 C CA . TYR A 1 96 ? -18.497 -13.065 1.798 1.00 92.75 96 TYR A CA 1
ATOM 759 C C . TYR A 1 96 ? -18.562 -13.231 3.325 1.00 92.75 96 TYR A C 1
ATOM 761 O O . TYR A 1 96 ? -18.866 -12.284 4.045 1.00 92.75 96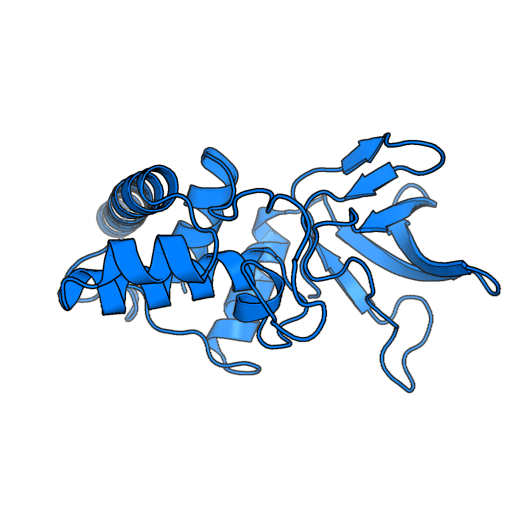 TYR A O 1
ATOM 769 N N . ASP A 1 97 ? -18.218 -14.417 3.823 1.00 91.25 97 ASP A N 1
ATOM 770 C CA . ASP A 1 97 ? -18.284 -14.807 5.239 1.00 91.25 97 ASP A CA 1
ATOM 771 C C . ASP A 1 97 ? -16.921 -15.257 5.803 1.00 91.25 97 ASP A C 1
ATOM 773 O O . ASP A 1 97 ? -16.835 -16.020 6.768 1.00 91.25 97 ASP A O 1
ATOM 777 N N . GLY A 1 98 ? -15.828 -14.780 5.197 1.00 87.56 98 GLY A N 1
ATOM 778 C CA . GLY A 1 98 ? -14.471 -15.136 5.602 1.00 87.56 98 GLY A CA 1
ATOM 779 C C . GLY A 1 98 ? -14.141 -14.760 7.052 1.00 87.56 98 GLY A C 1
ATOM 780 O O . GLY A 1 98 ? -14.660 -13.799 7.617 1.00 87.56 98 GLY A O 1
ATOM 781 N N . ALA A 1 99 ? -13.201 -15.488 7.659 1.00 84.31 99 ALA A N 1
ATOM 782 C CA . ALA A 1 99 ? -12.813 -15.284 9.060 1.00 84.31 99 ALA A CA 1
ATOM 783 C C . ALA A 1 99 ? -12.290 -13.864 9.374 1.00 84.31 99 ALA A C 1
ATOM 785 O O . ALA A 1 99 ? -12.290 -13.444 10.527 1.00 84.31 99 ALA A O 1
ATOM 786 N N . ASP A 1 100 ? -11.851 -13.115 8.361 1.00 80.94 100 ASP A N 1
ATOM 787 C CA . ASP A 1 100 ? -11.363 -11.743 8.491 1.00 80.94 100 ASP A CA 1
ATOM 788 C C . ASP A 1 100 ? -12.469 -10.676 8.526 1.00 80.94 100 ASP A C 1
ATOM 790 O O . ASP A 1 100 ? -12.170 -9.513 8.792 1.00 80.94 100 ASP A O 1
ATOM 794 N N . VAL A 1 101 ? -13.729 -11.047 8.280 1.00 85.94 101 VAL A N 1
ATOM 795 C CA . VAL A 1 101 ? -14.900 -10.148 8.335 1.00 85.94 101 VAL A CA 1
ATOM 796 C C . VAL A 1 101 ? -15.894 -10.518 9.442 1.00 85.94 101 VAL A C 1
ATOM 798 O O . VAL A 1 101 ? -17.039 -10.075 9.405 1.00 85.94 101 VAL A O 1
ATOM 801 N N . GLY A 1 102 ? -15.461 -11.316 10.428 1.00 74.50 102 GLY A N 1
ATOM 802 C CA . GLY A 1 102 ? -16.272 -11.699 11.591 1.00 74.50 102 GLY A CA 1
ATOM 803 C C . GLY A 1 102 ? -16.789 -10.512 12.423 1.00 74.50 102 GLY A C 1
ATOM 804 O O . GLY A 1 102 ? -16.517 -9.350 12.122 1.00 74.50 102 GLY A O 1
ATOM 805 N N . GLU A 1 103 ? -17.544 -10.810 13.487 1.00 66.06 103 GLU A N 1
ATOM 806 C CA . GLU A 1 103 ? -18.204 -9.802 14.333 1.00 66.06 103 GLU A CA 1
ATOM 807 C C . GLU A 1 103 ? -17.239 -8.694 14.802 1.00 66.06 103 GLU A C 1
ATOM 809 O O . GLU A 1 103 ? -16.196 -8.969 15.397 1.00 66.06 103 GLU A O 1
ATOM 814 N N . GLY A 1 104 ? -17.592 -7.430 14.548 1.00 72.88 104 GLY A N 1
ATOM 815 C CA . GLY A 1 104 ? -16.789 -6.274 14.945 1.00 72.88 104 GLY A CA 1
ATOM 816 C C . GLY A 1 104 ? -16.905 -5.092 13.983 1.00 72.88 104 GLY A C 1
ATOM 817 O O . GLY A 1 104 ? -17.752 -5.068 13.094 1.00 72.88 104 GLY A O 1
ATOM 818 N N . ASP A 1 105 ? -16.042 -4.095 14.173 1.00 83.69 105 ASP A N 1
ATOM 819 C CA . ASP A 1 105 ? -15.939 -2.939 13.280 1.00 83.69 105 ASP A CA 1
ATOM 820 C C . ASP A 1 105 ? -15.228 -3.347 11.973 1.00 83.69 105 ASP A C 1
ATOM 822 O O . ASP A 1 105 ? -14.101 -3.855 11.969 1.00 83.69 105 ASP A O 1
ATOM 826 N N . TYR A 1 106 ? -15.902 -3.140 10.841 1.00 90.94 106 TYR A N 1
ATOM 827 C CA . TYR A 1 106 ? -15.373 -3.430 9.507 1.00 90.94 106 TYR A CA 1
ATOM 828 C C . TYR A 1 106 ? -14.145 -2.592 9.137 1.00 90.94 106 TYR A C 1
ATOM 830 O O . TYR A 1 106 ? -13.352 -3.025 8.302 1.00 90.94 106 TYR A O 1
ATOM 838 N N . GLY A 1 107 ? -13.950 -1.446 9.789 1.00 90.12 107 GLY A N 1
ATOM 839 C CA . GLY A 1 107 ? -12.778 -0.593 9.637 1.00 90.12 107 GLY A CA 1
ATOM 840 C C . GLY A 1 107 ? -11.565 -1.056 10.447 1.00 90.12 107 GLY A C 1
ATOM 841 O O . GLY A 1 107 ? -10.468 -0.549 10.219 1.00 90.12 107 GLY A O 1
ATOM 842 N N . GLU A 1 108 ? -11.713 -2.014 11.364 1.00 92.56 108 GLU A N 1
ATOM 843 C CA . GLU A 1 108 ? -10.588 -2.544 12.139 1.00 92.56 108 GLU A CA 1
ATOM 844 C C . GLU A 1 108 ? -9.837 -3.606 11.341 1.00 92.56 108 GLU A C 1
ATOM 846 O O . GLU A 1 108 ? -10.394 -4.649 10.983 1.00 92.56 108 GLU A O 1
ATOM 851 N N . VAL A 1 109 ? -8.563 -3.324 11.069 1.00 93.38 109 VAL A N 1
ATOM 852 C CA . VAL A 1 109 ? -7.674 -4.122 10.221 1.00 93.38 109 VAL A CA 1
ATOM 853 C C . VAL A 1 109 ? -6.506 -4.614 11.068 1.00 93.38 109 VAL A C 1
ATOM 855 O O . VAL A 1 109 ? -5.849 -3.828 11.751 1.00 93.38 109 VAL A O 1
ATOM 858 N N . ASP A 1 110 ? -6.221 -5.913 11.006 1.00 91.12 110 ASP A N 1
ATOM 859 C CA . ASP A 1 110 ? -5.103 -6.491 11.747 1.00 91.12 110 ASP A CA 1
ATOM 860 C C . ASP A 1 110 ? -3.742 -6.097 11.146 1.00 91.12 110 ASP A C 1
ATOM 862 O O . ASP A 1 110 ? -3.593 -6.005 9.921 1.00 91.12 110 ASP A O 1
ATOM 866 N 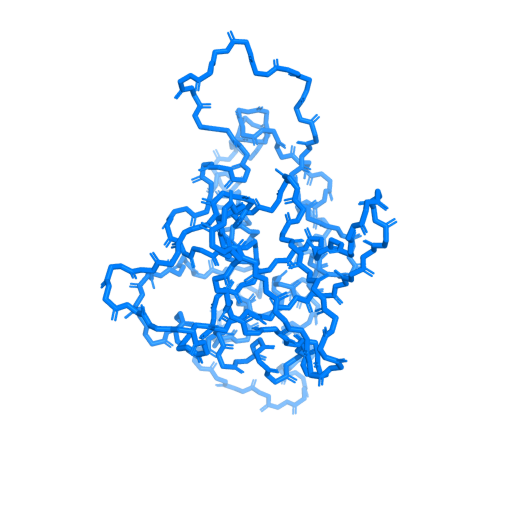N . PRO A 1 111 ? -2.703 -5.911 11.983 1.00 89.75 111 PRO A N 1
ATOM 867 C CA . PRO A 1 111 ? -1.360 -5.631 11.501 1.00 89.75 111 PRO A CA 1
ATOM 868 C C . PRO A 1 111 ? -0.818 -6.811 10.697 1.00 89.75 111 PRO A C 1
ATOM 870 O O . PRO A 1 111 ? -0.739 -7.942 11.185 1.00 89.75 111 PRO A O 1
ATOM 873 N N . ILE A 1 112 ? -0.352 -6.532 9.481 1.00 93.69 112 ILE A N 1
ATOM 874 C CA . ILE A 1 112 ? 0.254 -7.564 8.644 1.00 93.69 112 ILE A CA 1
ATOM 875 C C . ILE A 1 112 ? 1.675 -7.843 9.127 1.00 93.69 112 ILE A C 1
ATOM 877 O O . ILE A 1 112 ? 2.468 -6.924 9.354 1.00 93.69 112 ILE A O 1
ATOM 881 N N . ARG A 1 113 ? 2.012 -9.127 9.259 1.00 94.06 113 ARG A N 1
ATOM 882 C CA . ARG A 1 113 ? 3.373 -9.591 9.546 1.00 94.06 113 ARG A CA 1
ATOM 883 C C . ARG A 1 113 ? 4.062 -10.003 8.253 1.00 94.06 113 ARG A C 1
ATOM 885 O O . ARG A 1 113 ? 3.466 -10.711 7.443 1.00 94.06 113 ARG A O 1
ATOM 892 N N . LYS A 1 114 ? 5.319 -9.594 8.086 1.00 93.00 114 LYS A N 1
ATOM 893 C CA . LYS A 1 114 ? 6.138 -9.979 6.933 1.00 93.00 114 LYS A CA 1
ATOM 894 C C . LYS A 1 114 ? 6.266 -11.502 6.847 1.00 93.00 114 LYS A C 1
ATOM 896 O O . LYS A 1 114 ? 6.468 -12.148 7.875 1.00 93.00 114 LYS A O 1
ATOM 901 N N . ALA A 1 115 ? 6.153 -12.042 5.636 1.00 92.12 115 ALA A N 1
ATOM 902 C CA . ALA A 1 115 ? 6.192 -13.472 5.326 1.00 92.12 115 ALA A CA 1
ATOM 903 C C . ALA A 1 115 ? 5.114 -14.320 6.036 1.00 92.12 115 ALA A C 1
ATOM 905 O O . ALA A 1 115 ? 5.285 -15.525 6.204 1.00 92.12 115 ALA A O 1
ATOM 906 N N . SER A 1 116 ? 4.012 -13.702 6.472 1.00 94.94 116 SER A N 1
ATOM 907 C CA . SER A 1 116 ? 2.824 -14.435 6.927 1.00 94.94 116 SER A CA 1
ATOM 908 C C . SER A 1 116 ? 1.935 -14.835 5.751 1.00 94.94 116 SER A C 1
ATOM 910 O O . SER A 1 116 ? 2.008 -14.227 4.685 1.00 94.94 116 SER A O 1
ATOM 912 N N . ASP A 1 117 ? 1.021 -15.783 5.966 1.00 94.62 117 ASP A N 1
ATOM 913 C CA . ASP A 1 117 ? 0.031 -16.167 4.950 1.00 94.62 117 ASP A CA 1
ATOM 914 C C . ASP A 1 117 ? -0.779 -14.959 4.451 1.00 94.62 117 ASP A C 1
ATOM 916 O O . ASP A 1 117 ? -1.055 -14.847 3.261 1.00 94.62 117 ASP A O 1
ATOM 920 N N . VAL A 1 118 ? -1.086 -14.002 5.334 1.00 93.88 118 VAL A N 1
ATOM 921 C CA . VAL A 1 118 ? -1.787 -12.757 4.979 1.00 93.88 118 VAL A CA 1
ATOM 922 C C . VAL A 1 118 ? -0.947 -11.872 4.056 1.00 93.88 118 VAL A C 1
ATOM 924 O O . VAL A 1 118 ? -1.499 -11.306 3.118 1.00 93.88 118 VAL A O 1
ATOM 927 N N . ASP A 1 119 ? 0.365 -11.763 4.291 1.00 95.75 119 ASP A N 1
ATOM 928 C CA . ASP A 1 119 ? 1.291 -11.028 3.414 1.00 95.75 119 ASP A CA 1
ATOM 929 C C . ASP A 1 119 ? 1.311 -11.660 2.013 1.00 95.75 119 ASP A C 1
ATOM 931 O O . ASP A 1 119 ? 1.016 -10.988 1.023 1.00 95.75 119 ASP A O 1
ATOM 935 N N . CYS A 1 120 ? 1.530 -12.976 1.938 1.00 95.88 120 CYS A N 1
ATOM 936 C CA . CYS A 1 120 ? 1.551 -13.726 0.680 1.00 95.88 120 CYS A CA 1
ATOM 937 C C . CYS A 1 120 ? 0.221 -13.625 -0.084 1.00 95.88 120 CYS A C 1
ATOM 939 O O . CYS A 1 120 ? 0.199 -13.329 -1.279 1.00 95.88 120 CYS A O 1
ATOM 941 N N . MET A 1 121 ? -0.903 -13.829 0.606 1.00 95.75 121 MET A N 1
ATOM 942 C CA . MET A 1 121 ? -2.233 -13.740 0.005 1.00 95.75 121 MET A CA 1
ATOM 943 C C . MET A 1 121 ? -2.561 -12.320 -0.465 1.00 95.75 121 MET A C 1
ATOM 945 O O . MET A 1 121 ? -3.197 -12.161 -1.505 1.00 95.75 121 MET A O 1
ATOM 949 N N . LEU A 1 122 ? -2.133 -11.285 0.264 1.00 96.62 122 LEU A N 1
ATOM 950 C CA . LEU A 1 122 ? -2.354 -9.900 -0.145 1.00 96.62 122 LEU A CA 1
ATOM 951 C C . LEU A 1 122 ? -1.529 -9.541 -1.385 1.00 96.62 122 LEU A C 1
ATOM 953 O O . LEU A 1 122 ? -2.050 -8.874 -2.273 1.00 96.62 122 LEU A O 1
ATOM 957 N N . ARG A 1 123 ? -0.285 -10.027 -1.499 1.00 97.56 123 ARG A N 1
ATOM 958 C CA . ARG A 1 123 ? 0.515 -9.888 -2.731 1.00 97.56 123 ARG A CA 1
ATOM 959 C C . ARG A 1 123 ? -0.144 -10.577 -3.917 1.00 97.56 123 ARG A C 1
ATOM 961 O O . ARG A 1 123 ? -0.287 -9.952 -4.962 1.00 97.56 123 ARG A O 1
ATOM 968 N N . ALA A 1 124 ? -0.638 -11.801 -3.741 1.00 97.00 124 ALA A N 1
ATOM 969 C CA . ALA A 1 124 ? -1.383 -12.500 -4.788 1.00 97.00 124 ALA A CA 1
ATOM 970 C C . ALA A 1 124 ? -2.657 -11.739 -5.206 1.00 97.00 124 ALA A C 1
ATOM 972 O O . ALA A 1 124 ? -2.937 -11.600 -6.397 1.00 97.00 124 ALA A O 1
ATOM 973 N N . ALA A 1 125 ? -3.404 -11.192 -4.241 1.00 96.19 125 ALA A N 1
ATOM 974 C CA . ALA A 1 125 ? -4.572 -10.357 -4.517 1.00 96.19 125 ALA A CA 1
ATOM 975 C C . ALA A 1 125 ? -4.196 -9.071 -5.271 1.00 96.19 125 ALA A C 1
ATOM 977 O O . ALA A 1 125 ? -4.903 -8.676 -6.195 1.00 96.19 125 ALA A O 1
ATOM 978 N N . MET A 1 126 ? -3.067 -8.447 -4.927 1.00 97.06 126 MET A N 1
ATOM 979 C CA . MET A 1 126 ? -2.546 -7.289 -5.651 1.00 97.06 126 MET A CA 1
ATOM 980 C C . MET A 1 126 ? -2.160 -7.638 -7.087 1.00 97.06 126 MET A C 1
ATOM 982 O O . MET A 1 126 ? -2.528 -6.893 -7.983 1.00 97.06 126 MET A O 1
ATOM 986 N N . VAL A 1 127 ? -1.508 -8.777 -7.344 1.00 97.19 127 VAL A N 1
ATOM 987 C CA . VAL A 1 127 ? -1.252 -9.231 -8.725 1.00 97.19 127 VAL A CA 1
ATOM 988 C C . VAL A 1 127 ? -2.557 -9.305 -9.516 1.00 97.19 127 VAL A C 1
ATOM 990 O O . VAL A 1 127 ? -2.636 -8.757 -10.610 1.00 97.19 127 VAL A O 1
ATOM 993 N N . ALA A 1 128 ? -3.605 -9.907 -8.950 1.00 96.12 128 ALA A N 1
ATOM 994 C CA . ALA A 1 128 ? -4.906 -9.975 -9.611 1.00 96.12 128 ALA A CA 1
ATOM 995 C C . ALA A 1 128 ? -5.549 -8.591 -9.829 1.00 96.12 128 ALA A C 1
ATOM 997 O O . ALA A 1 128 ? -6.178 -8.375 -10.861 1.00 96.12 128 ALA A O 1
ATOM 998 N N . GLY A 1 129 ? -5.393 -7.667 -8.877 1.00 95.75 129 GLY A N 1
ATOM 999 C CA . GLY A 1 129 ? -5.982 -6.326 -8.936 1.00 95.75 129 GLY A CA 1
ATOM 1000 C C . GLY A 1 129 ? -5.245 -5.343 -9.849 1.00 95.75 129 GLY A C 1
ATOM 1001 O O . GLY A 1 129 ? -5.888 -4.492 -10.454 1.00 95.75 129 GLY A O 1
ATOM 1002 N N . PHE A 1 130 ? -3.919 -5.456 -9.959 1.00 96.44 130 PHE A N 1
ATOM 1003 C CA . PHE A 1 130 ? -3.093 -4.547 -10.757 1.00 96.44 130 PHE A CA 1
ATOM 1004 C C . PHE A 1 130 ? -2.874 -5.017 -12.191 1.00 96.44 130 PHE A C 1
ATOM 1006 O O . PHE A 1 130 ? -2.479 -4.203 -13.015 1.00 96.44 130 PHE A O 1
ATOM 1013 N N . MET A 1 131 ? -3.131 -6.286 -12.525 1.00 94.44 131 MET A N 1
ATOM 1014 C CA . MET A 1 131 ? -3.016 -6.775 -13.905 1.00 94.44 131 MET A CA 1
ATOM 1015 C C . MET A 1 131 ? -3.751 -5.850 -14.901 1.00 94.44 131 MET A C 1
ATOM 1017 O O . MET A 1 131 ? -4.929 -5.551 -14.693 1.00 94.44 131 MET A O 1
ATOM 1021 N N . PRO A 1 132 ? -3.099 -5.421 -16.003 1.00 94.00 132 PRO A N 1
ATOM 1022 C CA . PRO A 1 132 ? -1.808 -5.892 -16.529 1.00 94.00 132 PRO A CA 1
ATOM 1023 C C . PRO A 1 132 ? -0.557 -5.119 -16.049 1.00 94.00 132 PRO A C 1
ATOM 1025 O O . PRO A 1 132 ? 0.526 -5.346 -16.579 1.00 94.00 132 PRO A O 1
ATOM 1028 N N . SER A 1 133 ? -0.663 -4.218 -15.072 1.00 96.12 133 SER A N 1
ATOM 1029 C CA . SER A 1 133 ? 0.433 -3.366 -14.584 1.00 96.12 133 SER A CA 1
ATOM 1030 C C . SER A 1 133 ? 1.472 -4.138 -13.759 1.00 96.12 133 SER A C 1
ATOM 1032 O O . SER A 1 133 ? 1.439 -4.156 -12.524 1.00 96.12 133 SER A O 1
ATOM 1034 N N . LEU A 1 134 ? 2.410 -4.782 -14.458 1.00 95.75 134 LEU A N 1
ATOM 1035 C CA . LEU A 1 134 ? 3.565 -5.472 -13.886 1.00 95.75 134 LEU A CA 1
ATOM 1036 C C . LEU A 1 134 ? 4.859 -5.068 -14.586 1.00 95.75 134 LEU A C 1
ATOM 1038 O O . LEU A 1 134 ? 4.878 -4.780 -15.781 1.00 95.75 134 LEU A O 1
ATOM 1042 N N . CYS A 1 135 ? 5.956 -5.109 -13.841 1.00 94.75 135 CYS A N 1
ATOM 1043 C CA . CYS A 1 135 ? 7.300 -4.996 -14.384 1.00 94.75 135 CYS A CA 1
ATOM 1044 C C . CYS A 1 135 ? 8.239 -6.015 -13.732 1.00 94.75 135 CYS A C 1
ATOM 1046 O O . CYS A 1 135 ? 8.055 -6.397 -12.575 1.00 94.75 135 CYS A O 1
ATOM 1048 N N . CYS A 1 136 ? 9.247 -6.460 -14.476 1.00 93.81 136 CYS A N 1
ATOM 1049 C CA . CYS A 1 136 ? 10.295 -7.335 -13.963 1.00 93.81 136 CYS A CA 1
ATOM 1050 C C . CYS A 1 136 ? 11.594 -6.554 -13.774 1.00 93.81 136 CYS A C 1
ATOM 1052 O O . CYS A 1 136 ? 11.889 -5.617 -14.516 1.00 93.81 136 CYS A O 1
ATOM 1054 N N . LEU A 1 137 ? 12.365 -6.915 -12.756 1.00 89.88 137 LEU A N 1
ATOM 1055 C CA . LEU A 1 137 ? 13.649 -6.294 -12.486 1.00 89.88 137 LEU A CA 1
ATOM 1056 C C . LEU A 1 137 ? 14.691 -6.733 -13.519 1.00 89.88 137 LEU A C 1
ATOM 1058 O O . LEU A 1 137 ? 14.813 -7.918 -13.834 1.00 89.88 137 LEU A O 1
ATOM 1062 N N . PHE A 1 138 ? 15.481 -5.773 -13.990 1.00 86.06 138 PHE A N 1
ATOM 1063 C CA . PHE A 1 138 ? 16.585 -5.991 -14.912 1.00 86.06 138 PHE A CA 1
ATOM 1064 C C . PHE A 1 138 ? 17.776 -5.084 -14.569 1.00 86.06 138 PHE A C 1
ATOM 1066 O O . PHE A 1 138 ? 17.619 -3.908 -14.225 1.00 86.06 138 PHE A O 1
ATOM 1073 N N . HIS A 1 139 ? 18.994 -5.609 -14.671 1.00 73.81 139 HIS A N 1
ATOM 1074 C CA . HIS A 1 139 ? 20.205 -4.828 -14.464 1.00 73.81 139 HIS A CA 1
ATOM 1075 C C . HIS A 1 139 ? 20.476 -3.889 -15.646 1.00 73.81 139 HIS A C 1
ATOM 1077 O O . HIS A 1 139 ? 20.813 -4.327 -16.745 1.00 73.81 139 HIS A O 1
ATOM 1083 N N . ASP A 1 140 ? 20.469 -2.576 -15.402 1.00 65.56 140 ASP A N 1
ATOM 1084 C CA . ASP A 1 140 ? 21.220 -1.651 -16.253 1.00 65.56 140 ASP A CA 1
ATOM 1085 C C . ASP A 1 140 ? 22.607 -1.474 -15.624 1.00 65.56 140 ASP A C 1
ATOM 1087 O O . ASP A 1 140 ? 22.762 -0.784 -14.612 1.00 65.56 140 ASP A O 1
ATOM 1091 N N . GLY A 1 141 ? 23.613 -2.147 -16.199 1.00 61.50 141 GLY A N 1
ATOM 1092 C CA . GLY A 1 141 ? 24.951 -2.382 -15.634 1.00 61.50 141 GLY A CA 1
ATOM 1093 C C . GLY A 1 141 ? 25.625 -1.211 -14.901 1.00 61.50 141 GLY A C 1
ATOM 1094 O O . GLY A 1 141 ? 26.399 -1.452 -13.980 1.00 61.50 141 GLY A O 1
ATOM 1095 N N . ASN A 1 142 ? 25.323 0.042 -15.267 1.00 55.34 142 ASN A N 1
ATOM 1096 C CA . ASN A 1 142 ? 25.890 1.249 -14.650 1.00 55.34 142 ASN A CA 1
ATOM 1097 C C . ASN A 1 142 ? 24.898 2.112 -13.839 1.00 55.34 142 ASN A C 1
ATOM 1099 O O . ASN A 1 142 ? 25.339 3.085 -13.224 1.00 55.34 142 ASN A O 1
ATOM 1103 N N . LYS A 1 143 ? 23.586 1.825 -13.839 1.00 60.84 143 LYS A N 1
ATOM 1104 C CA . LYS A 1 143 ? 22.554 2.710 -13.252 1.00 60.84 143 LYS A CA 1
ATOM 1105 C C . LYS A 1 143 ? 21.817 2.147 -12.033 1.00 60.84 143 LYS A C 1
ATOM 1107 O O . LYS A 1 143 ? 21.096 2.899 -11.381 1.00 60.84 143 LYS A O 1
ATOM 1112 N N . GLY A 1 144 ? 22.057 0.890 -11.666 1.00 63.72 144 GLY A N 1
ATOM 1113 C CA . GLY A 1 144 ? 21.367 0.227 -10.558 1.00 63.72 144 GLY A CA 1
ATOM 1114 C C . GLY A 1 144 ? 20.158 -0.582 -11.034 1.00 63.72 144 GLY A C 1
ATOM 1115 O O . GLY A 1 144 ? 20.116 -1.015 -12.181 1.00 63.72 144 GLY A O 1
ATOM 1116 N N . ALA A 1 145 ? 19.209 -0.827 -10.129 1.00 69.56 145 ALA A N 1
ATOM 1117 C CA . ALA A 1 145 ? 18.000 -1.598 -10.408 1.00 69.56 145 ALA A CA 1
ATOM 1118 C C . ALA A 1 145 ? 17.036 -0.802 -11.310 1.00 69.56 145 ALA A C 1
ATOM 1120 O O . ALA A 1 145 ? 16.484 0.208 -10.869 1.00 69.56 145 ALA A O 1
ATOM 1121 N N . SER A 1 146 ? 16.829 -1.272 -12.541 1.00 82.88 146 SER A N 1
ATOM 1122 C CA . SER A 1 146 ? 15.793 -0.792 -13.465 1.00 82.88 146 SER A CA 1
ATOM 1123 C C . SER A 1 146 ? 14.735 -1.877 -13.651 1.00 82.88 146 SER A C 1
ATOM 1125 O O . SER A 1 146 ? 15.000 -3.050 -13.405 1.00 82.88 146 SER A O 1
ATOM 1127 N N . PHE A 1 147 ? 13.531 -1.509 -14.080 1.00 90.75 147 PHE A N 1
ATOM 1128 C CA . PHE A 1 147 ? 12.460 -2.473 -14.325 1.00 90.75 147 PHE A CA 1
ATOM 1129 C C . PHE A 1 147 ? 11.971 -2.375 -15.767 1.00 90.75 147 PHE A C 1
ATOM 1131 O O . PHE A 1 147 ? 11.967 -1.293 -16.353 1.00 90.75 147 PHE A O 1
ATOM 1138 N N . LEU A 1 148 ? 11.555 -3.501 -16.338 1.00 92.25 148 LEU A N 1
ATOM 1139 C CA . LEU A 1 148 ? 11.036 -3.598 -17.697 1.00 92.25 148 LEU A CA 1
ATOM 1140 C C . LEU A 1 148 ? 9.560 -3.982 -17.678 1.00 92.25 148 LEU A C 1
ATOM 1142 O O . LEU A 1 148 ? 9.152 -4.901 -16.966 1.00 92.25 148 LEU A O 1
ATOM 1146 N N . LEU A 1 149 ? 8.772 -3.270 -18.477 1.00 93.06 149 LEU A N 1
ATOM 1147 C CA . LEU A 1 149 ? 7.403 -3.653 -18.813 1.00 93.06 149 LEU A CA 1
ATOM 1148 C C . LEU A 1 149 ? 7.391 -4.765 -19.871 1.00 93.06 149 LEU A C 1
ATOM 1150 O O . LEU A 1 149 ? 8.392 -5.016 -20.545 1.00 93.06 149 LEU A O 1
ATOM 1154 N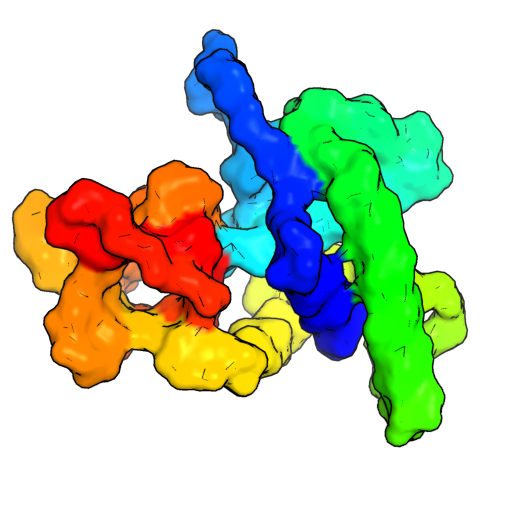 N . ASP A 1 150 ? 6.227 -5.379 -20.074 1.00 90.12 150 ASP A N 1
ATOM 1155 C CA . ASP A 1 150 ? 5.983 -6.336 -21.164 1.00 90.12 150 ASP A CA 1
ATOM 1156 C C . ASP A 1 150 ? 6.266 -5.745 -22.562 1.00 90.12 150 ASP A C 1
ATOM 1158 O O . ASP A 1 150 ? 6.685 -6.448 -23.483 1.00 90.12 150 ASP A O 1
ATOM 1162 N N . SER A 1 151 ? 6.110 -4.428 -22.700 1.00 89.50 151 SER A N 1
ATOM 1163 C CA . SER A 1 151 ? 6.429 -3.628 -23.882 1.00 89.50 151 SER A CA 1
ATOM 1164 C C . SER A 1 151 ? 7.931 -3.395 -24.103 1.00 89.50 151 SER A C 1
ATOM 1166 O O . SER A 1 151 ? 8.306 -2.783 -25.105 1.00 89.50 151 SER A O 1
ATOM 1168 N N . ASN A 1 152 ? 8.797 -3.881 -23.204 1.00 88.44 152 ASN A N 1
ATOM 1169 C CA . ASN A 1 152 ? 10.231 -3.570 -23.104 1.00 88.44 152 ASN A CA 1
ATOM 1170 C C . ASN A 1 152 ? 10.545 -2.095 -22.796 1.00 88.44 152 ASN A C 1
ATOM 1172 O O . ASN A 1 152 ? 11.676 -1.645 -22.996 1.00 88.44 152 ASN A O 1
ATOM 1176 N N . GLU A 1 153 ? 9.570 -1.324 -22.316 1.00 89.50 153 GLU A N 1
ATOM 1177 C CA . GLU A 1 153 ? 9.832 0.019 -21.807 1.00 89.50 153 GLU A CA 1
ATOM 1178 C C . GLU A 1 153 ? 10.480 -0.037 -20.419 1.00 89.50 153 GLU A C 1
ATOM 1180 O O . GLU A 1 153 ? 10.032 -0.763 -19.531 1.00 89.50 153 GLU A O 1
ATOM 1185 N N . GLU A 1 154 ? 11.531 0.765 -20.233 1.00 90.06 154 GLU A N 1
ATOM 1186 C CA . GLU A 1 154 ? 12.214 0.912 -18.949 1.00 90.06 154 GLU A CA 1
ATOM 1187 C C . GLU A 1 154 ? 11.433 1.857 -18.029 1.00 90.06 154 GLU A C 1
ATOM 1189 O O . GLU A 1 154 ? 11.171 3.020 -18.370 1.00 90.06 154 GLU A O 1
ATOM 1194 N N . VAL A 1 155 ? 11.117 1.360 -16.836 1.00 91.38 155 VAL A N 1
ATOM 1195 C CA . VAL A 1 155 ? 10.478 2.103 -15.754 1.00 91.38 155 VAL A CA 1
ATOM 1196 C C . VAL A 1 155 ? 11.330 2.072 -14.489 1.00 91.38 155 VAL A C 1
ATOM 1198 O O . VAL A 1 155 ? 12.113 1.150 -14.253 1.00 91.38 155 VAL A O 1
ATOM 1201 N N . SER A 1 156 ? 11.165 3.086 -13.643 1.00 91.31 156 SER A N 1
ATOM 1202 C CA . SER A 1 156 ? 11.787 3.125 -12.318 1.00 91.31 156 SER A CA 1
ATOM 1203 C C . SER A 1 156 ? 10.805 3.592 -11.242 1.00 91.31 156 SER A C 1
ATOM 1205 O O . SER A 1 156 ? 9.927 4.411 -11.527 1.00 91.31 156 SER A O 1
ATOM 1207 N N . PRO A 1 157 ? 10.918 3.103 -9.993 1.00 91.75 157 PRO A N 1
ATOM 1208 C CA . PRO A 1 157 ? 10.099 3.610 -8.902 1.00 91.75 157 PRO A CA 1
ATOM 1209 C C . PRO A 1 157 ? 10.302 5.111 -8.701 1.00 91.75 157 PRO A C 1
ATOM 1211 O O . PRO A 1 157 ? 11.428 5.616 -8.669 1.00 91.75 157 PRO A O 1
ATOM 1214 N N . PHE A 1 158 ? 9.201 5.843 -8.543 1.00 90.44 158 PHE A N 1
ATOM 1215 C CA . PHE A 1 158 ? 9.252 7.263 -8.241 1.00 90.44 158 PHE A CA 1
ATOM 1216 C C . PHE A 1 158 ? 10.017 7.505 -6.933 1.00 90.44 158 PHE A C 1
ATOM 1218 O O . PHE A 1 158 ? 9.968 6.706 -6.004 1.00 90.44 158 PHE A O 1
ATOM 1225 N N . ARG A 1 159 ? 10.684 8.656 -6.805 1.00 87.88 159 ARG A N 1
ATOM 1226 C CA . ARG A 1 159 ? 11.537 8.990 -5.643 1.00 87.88 159 ARG A CA 1
ATOM 1227 C C . ARG A 1 159 ? 10.843 8.926 -4.269 1.00 87.88 159 ARG A C 1
ATOM 1229 O O . ARG A 1 159 ? 11.528 8.888 -3.257 1.00 87.88 159 ARG A O 1
ATOM 1236 N N . GLN A 1 160 ? 9.508 8.988 -4.230 1.00 87.88 160 GLN A N 1
ATOM 1237 C CA . GLN A 1 160 ? 8.694 8.881 -3.007 1.00 87.88 160 GLN A CA 1
ATOM 1238 C C . GLN A 1 160 ? 8.082 7.486 -2.810 1.00 87.88 160 GLN A C 1
ATOM 1240 O O . GLN A 1 160 ? 7.314 7.285 -1.867 1.00 87.88 160 GLN A O 1
ATOM 1245 N N . SER A 1 161 ? 8.381 6.538 -3.696 1.00 91.50 161 SER A N 1
ATOM 1246 C CA . SER A 1 161 ? 8.022 5.138 -3.515 1.00 91.50 161 SER A CA 1
ATOM 1247 C C . SER A 1 161 ? 8.862 4.521 -2.395 1.00 91.50 161 SER A C 1
ATOM 1249 O O . SER A 1 161 ? 10.045 4.839 -2.241 1.00 91.50 161 SER A O 1
ATOM 1251 N N . ALA A 1 162 ? 8.283 3.573 -1.659 1.00 92.25 162 ALA A N 1
ATOM 1252 C CA . ALA A 1 162 ? 9.006 2.724 -0.710 1.00 92.25 162 ALA A CA 1
ATOM 1253 C C . ALA A 1 162 ? 10.195 1.979 -1.357 1.00 92.25 162 ALA A C 1
ATOM 1255 O O . ALA A 1 162 ? 11.150 1.617 -0.658 1.00 92.25 162 ALA A O 1
ATOM 1256 N N . ASN A 1 163 ? 10.143 1.798 -2.681 1.00 92.50 163 ASN A N 1
ATOM 1257 C CA . ASN A 1 163 ? 11.118 1.089 -3.502 1.00 92.50 163 ASN A CA 1
ATOM 1258 C C . ASN A 1 163 ? 12.028 2.021 -4.322 1.00 92.50 163 ASN A C 1
ATOM 1260 O O . ASN A 1 163 ? 12.785 1.538 -5.158 1.00 92.50 163 ASN A O 1
ATOM 1264 N N . ALA A 1 164 ? 12.027 3.337 -4.067 1.00 89.44 164 ALA A N 1
ATOM 1265 C CA . ALA A 1 164 ? 12.851 4.314 -4.799 1.00 89.44 164 ALA A CA 1
ATOM 1266 C C . ALA A 1 164 ? 14.348 3.954 -4.868 1.00 89.44 164 ALA A C 1
ATOM 1268 O O . ALA A 1 164 ? 15.022 4.256 -5.846 1.00 89.44 164 ALA A O 1
ATOM 1269 N N . ASN A 1 165 ? 14.862 3.312 -3.816 1.00 86.62 165 ASN A N 1
ATOM 1270 C CA . ASN A 1 165 ? 16.256 2.875 -3.709 1.00 86.62 165 ASN A CA 1
ATOM 1271 C C . ASN A 1 165 ? 16.376 1.347 -3.650 1.00 86.62 165 ASN A C 1
ATOM 1273 O O . ASN A 1 165 ? 17.325 0.829 -3.054 1.00 86.62 165 ASN A O 1
ATOM 1277 N N . TYR A 1 166 ? 15.385 0.627 -4.184 1.00 88.62 166 TYR A N 1
ATOM 1278 C CA . TYR A 1 166 ? 15.406 -0.826 -4.196 1.00 88.62 166 TYR A CA 1
ATOM 1279 C C . TYR A 1 166 ? 16.650 -1.334 -4.927 1.00 88.62 166 TYR A C 1
ATOM 1281 O O . TYR A 1 166 ? 17.119 -0.746 -5.902 1.00 88.62 166 TYR A O 1
ATOM 1289 N N . ARG A 1 167 ? 17.213 -2.423 -4.412 1.00 85.19 167 ARG A N 1
ATOM 1290 C CA . ARG A 1 167 ? 18.321 -3.139 -5.030 1.00 85.19 167 ARG A CA 1
ATOM 1291 C C . ARG A 1 167 ? 17.954 -4.605 -5.054 1.00 85.19 167 ARG A C 1
ATOM 1293 O O . ARG A 1 167 ? 17.442 -5.105 -4.055 1.00 85.19 167 ARG A O 1
ATOM 1300 N N . MET A 1 168 ? 18.280 -5.238 -6.173 1.00 82.00 168 MET A N 1
ATOM 1301 C CA . MET A 1 168 ? 18.144 -6.673 -6.369 1.00 82.00 168 MET A CA 1
ATOM 1302 C C . MET A 1 168 ? 18.680 -7.441 -5.161 1.00 82.00 168 MET A C 1
ATOM 1304 O O . MET A 1 168 ? 19.750 -7.092 -4.633 1.00 82.00 168 MET A O 1
ATOM 1308 N N . ALA A 1 169 ? 17.959 -8.470 -4.720 1.00 82.75 169 ALA A N 1
ATOM 1309 C CA . ALA A 1 169 ? 18.442 -9.298 -3.631 1.00 82.75 169 ALA A CA 1
ATOM 1310 C C . ALA A 1 169 ? 19.737 -10.021 -4.034 1.00 82.75 169 ALA A C 1
ATOM 1312 O O . ALA A 1 169 ? 20.020 -10.293 -5.203 1.00 82.75 169 ALA A O 1
ATOM 1313 N N . ALA A 1 170 ? 20.578 -10.301 -3.038 1.00 82.75 170 ALA A N 1
ATOM 1314 C CA . ALA A 1 170 ? 21.845 -10.971 -3.282 1.00 82.75 170 ALA A CA 1
ATOM 1315 C C . ALA A 1 170 ? 21.594 -12.378 -3.846 1.00 82.75 170 ALA A C 1
ATOM 1317 O O . ALA A 1 170 ? 21.022 -13.224 -3.164 1.00 82.75 170 ALA A O 1
ATOM 1318 N N . GLY A 1 171 ? 22.069 -12.620 -5.068 1.00 82.06 171 GLY A N 1
ATOM 1319 C CA . GLY A 1 171 ? 21.920 -13.903 -5.752 1.00 82.06 171 GLY A CA 1
ATOM 1320 C C . GLY A 1 171 ? 20.728 -13.993 -6.704 1.00 82.06 171 GLY A C 1
ATOM 1321 O O . GLY A 1 171 ? 20.622 -15.014 -7.372 1.00 82.06 171 GLY A O 1
ATOM 1322 N N . SER A 1 172 ? 19.884 -12.961 -6.803 1.00 82.88 172 SER A N 1
ATOM 1323 C CA . SER A 1 172 ? 18.857 -12.898 -7.847 1.00 82.88 172 SER A CA 1
ATOM 1324 C C . SER A 1 172 ? 19.478 -12.562 -9.207 1.00 82.88 172 SER A C 1
ATOM 1326 O O . SER A 1 172 ? 20.532 -11.917 -9.296 1.00 82.88 172 SER A O 1
ATOM 1328 N N . HIS A 1 173 ? 18.811 -13.004 -10.264 1.00 86.00 173 HIS A N 1
ATOM 1329 C CA . HIS A 1 173 ? 19.127 -12.732 -11.657 1.00 86.00 173 HIS A CA 1
ATOM 1330 C C . HIS A 1 173 ? 18.065 -11.836 -12.305 1.00 86.00 173 HIS A C 1
ATOM 1332 O O . HIS A 1 173 ? 16.971 -11.633 -11.776 1.00 86.00 173 HIS A O 1
ATOM 1338 N N . ASP A 1 174 ? 18.398 -11.300 -13.477 1.00 87.50 174 ASP A N 1
ATOM 1339 C CA . ASP A 1 174 ? 17.451 -10.545 -14.293 1.00 87.50 174 ASP A CA 1
ATOM 1340 C C . ASP A 1 174 ? 16.197 -11.382 -14.580 1.00 87.50 174 ASP A C 1
ATOM 1342 O O . ASP A 1 174 ? 16.286 -12.501 -15.088 1.00 87.50 174 ASP A O 1
ATOM 1346 N N . GLY A 1 175 ? 15.028 -10.822 -14.266 1.00 86.81 175 GLY A N 1
ATOM 1347 C CA . GLY A 1 175 ? 13.735 -11.492 -14.407 1.00 86.81 175 GLY A CA 1
ATOM 1348 C C . GLY A 1 175 ? 13.268 -12.317 -13.199 1.00 86.81 175 GLY A C 1
ATOM 1349 O O . GLY A 1 175 ? 12.138 -12.807 -13.232 1.00 86.81 175 GLY A O 1
ATOM 1350 N N . ASP A 1 176 ? 14.066 -12.444 -12.131 1.00 89.19 176 ASP A N 1
ATOM 1351 C CA . ASP A 1 176 ? 13.661 -13.194 -10.928 1.00 89.19 176 ASP A CA 1
ATOM 1352 C C . ASP A 1 176 ? 12.682 -12.415 -10.036 1.00 89.19 176 ASP A C 1
ATOM 1354 O O . ASP A 1 176 ? 11.877 -13.007 -9.319 1.00 89.19 176 ASP A O 1
ATOM 1358 N N . GLU A 1 177 ? 12.745 -11.085 -10.067 1.00 92.50 177 GLU A N 1
ATOM 1359 C CA . GLU A 1 177 ? 11.998 -10.208 -9.164 1.00 92.50 177 GLU A CA 1
ATOM 1360 C C . GLU A 1 177 ? 10.972 -9.374 -9.937 1.00 92.50 177 GLU A C 1
ATOM 1362 O O . GLU A 1 177 ? 11.280 -8.799 -10.983 1.00 92.50 177 GLU A O 1
ATOM 1367 N N . TRP A 1 178 ? 9.749 -9.291 -9.410 1.00 94.88 178 TRP A N 1
ATOM 1368 C CA . TRP A 1 178 ? 8.610 -8.661 -10.077 1.00 94.88 178 TRP A CA 1
ATOM 1369 C C . TRP A 1 178 ? 7.985 -7.593 -9.191 1.00 94.88 178 TRP A C 1
ATOM 1371 O O . TRP A 1 178 ? 7.952 -7.725 -7.969 1.00 94.88 178 TRP A O 1
ATOM 1381 N N . MET A 1 179 ? 7.464 -6.533 -9.803 1.00 95.50 179 MET A N 1
ATOM 1382 C CA . MET A 1 179 ? 6.671 -5.520 -9.119 1.00 95.50 179 MET A CA 1
ATOM 1383 C C . MET A 1 179 ? 5.326 -5.309 -9.805 1.00 95.50 179 MET A C 1
ATOM 1385 O O . MET A 1 179 ? 5.226 -5.302 -11.029 1.00 95.50 179 MET A O 1
ATOM 1389 N N . VAL A 1 180 ? 4.302 -5.075 -8.989 1.00 97.56 180 VAL A N 1
ATOM 1390 C CA . VAL A 1 180 ? 3.016 -4.500 -9.404 1.00 97.56 180 VAL A CA 1
ATOM 1391 C C . VAL A 1 180 ? 2.994 -3.010 -9.079 1.00 97.56 180 VAL A C 1
ATOM 1393 O O . VAL A 1 180 ? 3.636 -2.587 -8.112 1.00 97.56 180 VAL A O 1
ATOM 1396 N N . PHE A 1 181 ? 2.245 -2.224 -9.848 1.00 96.75 181 PHE A N 1
ATOM 1397 C CA . PHE A 1 181 ? 2.089 -0.780 -9.650 1.00 96.75 181 PHE A CA 1
ATOM 1398 C C . PHE A 1 181 ? 0.707 -0.302 -10.110 1.00 96.75 181 PHE A C 1
ATOM 1400 O O . PHE A 1 181 ? 0.091 -0.933 -10.968 1.00 96.75 181 PHE A O 1
ATOM 1407 N N . SER A 1 182 ? 0.222 0.815 -9.562 1.00 94.94 182 SER A N 1
ATOM 1408 C CA . SER A 1 182 ? -1.070 1.390 -9.951 1.00 94.94 182 SER A CA 1
ATOM 1409 C C . SER A 1 182 ? -0.994 2.216 -11.236 1.00 94.94 182 SER A C 1
ATOM 1411 O O . SER A 1 182 ? -1.806 2.029 -12.140 1.00 94.94 182 SER A O 1
ATOM 1413 N N . ASP A 1 183 ? -0.004 3.105 -11.330 1.00 91.56 183 ASP A N 1
ATOM 1414 C CA . ASP A 1 183 ? 0.127 4.071 -12.416 1.00 91.56 183 ASP A CA 1
ATOM 1415 C C . ASP A 1 183 ? 1.600 4.378 -12.725 1.00 91.56 183 ASP A C 1
ATOM 1417 O O . ASP A 1 183 ? 2.473 4.354 -11.846 1.00 91.56 183 ASP A O 1
ATOM 1421 N N . ALA A 1 184 ? 1.867 4.691 -13.991 1.00 91.56 184 ALA A N 1
ATOM 1422 C CA . ALA A 1 184 ? 3.173 5.060 -14.510 1.00 91.56 184 ALA A CA 1
ATOM 1423 C C . ALA A 1 184 ? 3.087 6.399 -15.250 1.00 91.56 184 ALA A C 1
ATOM 1425 O O . ALA A 1 184 ? 2.354 6.558 -16.223 1.00 91.56 184 ALA A O 1
ATOM 1426 N N . MET A 1 185 ? 3.899 7.367 -14.829 1.00 89.94 185 MET A N 1
ATOM 1427 C CA . MET A 1 185 ? 3.925 8.704 -15.417 1.00 89.94 185 MET A CA 1
ATOM 1428 C C . MET A 1 185 ? 5.277 9.008 -16.046 1.00 89.94 185 MET A C 1
ATOM 1430 O O . MET A 1 185 ? 6.331 8.720 -15.479 1.00 89.94 185 MET A O 1
ATOM 1434 N N . LYS A 1 186 ? 5.274 9.670 -17.205 1.00 86.44 186 LYS A N 1
ATOM 1435 C CA . LYS A 1 186 ? 6.512 10.123 -17.845 1.00 86.44 186 LYS A CA 1
ATOM 1436 C C . LYS A 1 186 ? 7.112 11.300 -17.076 1.00 86.44 186 LYS A C 1
ATOM 1438 O O . LYS A 1 186 ? 6.702 12.446 -17.258 1.00 86.44 186 LYS A O 1
ATOM 1443 N N . LEU A 1 187 ? 8.109 11.020 -16.238 1.00 78.50 187 LEU A N 1
ATOM 1444 C CA . LEU A 1 187 ? 8.811 12.017 -15.434 1.00 78.50 187 LEU A CA 1
ATOM 1445 C C . LEU A 1 187 ? 10.286 12.074 -15.845 1.00 78.50 187 LEU A C 1
ATOM 1447 O O . LEU A 1 187 ? 11.111 11.239 -15.484 1.00 78.50 187 LEU A O 1
ATOM 1451 N N . GLY A 1 188 ? 10.643 13.104 -16.613 1.00 73.50 188 GLY A N 1
ATOM 1452 C CA . GLY A 1 188 ? 12.008 13.270 -17.108 1.00 73.50 188 GLY A CA 1
ATOM 1453 C C . GLY A 1 188 ? 12.345 12.288 -18.234 1.00 73.50 188 GLY A C 1
ATOM 1454 O O . GLY A 1 188 ? 11.703 12.312 -19.284 1.00 73.50 188 GLY A O 1
ATOM 1455 N N . ARG A 1 189 ? 13.407 11.488 -18.055 1.00 68.62 189 ARG A N 1
ATOM 1456 C CA . ARG A 1 189 ? 13.980 10.642 -19.121 1.00 68.62 189 ARG A CA 1
ATOM 1457 C C . ARG A 1 189 ? 13.285 9.284 -19.274 1.00 68.62 189 ARG A C 1
ATOM 1459 O O . ARG A 1 189 ? 13.223 8.791 -20.395 1.00 68.62 189 ARG A O 1
ATOM 1466 N N . HIS A 1 190 ? 12.776 8.714 -18.184 1.00 72.94 190 HIS A N 1
ATOM 1467 C CA . HIS A 1 190 ? 12.134 7.396 -18.146 1.00 72.94 190 HIS A CA 1
ATOM 1468 C C . HIS A 1 190 ? 10.734 7.513 -17.529 1.00 72.94 190 HIS A C 1
ATOM 1470 O O . HIS A 1 190 ? 10.414 8.520 -16.891 1.00 72.94 190 HIS A O 1
ATOM 1476 N N . ASN A 1 191 ? 9.892 6.506 -17.743 1.00 87.44 191 ASN A N 1
ATOM 1477 C CA . ASN A 1 191 ? 8.594 6.426 -17.083 1.00 87.44 191 ASN A CA 1
ATOM 1478 C C . ASN A 1 191 ? 8.813 6.057 -15.605 1.00 87.44 191 ASN A C 1
ATOM 1480 O O . ASN A 1 191 ? 9.637 5.204 -15.282 1.00 87.44 191 ASN A O 1
ATOM 1484 N N . SER A 1 192 ? 8.109 6.725 -14.698 1.00 91.25 192 SER A N 1
ATOM 1485 C CA . SER A 1 192 ? 8.187 6.469 -13.263 1.00 91.25 192 SER A CA 1
ATOM 1486 C C . SER A 1 192 ? 6.903 5.824 -12.772 1.00 91.25 192 SER A C 1
ATOM 1488 O O . SER A 1 192 ? 5.832 6.398 -12.958 1.00 91.25 192 SER A O 1
ATOM 1490 N N . ILE A 1 193 ? 7.016 4.671 -12.115 1.00 93.56 193 ILE A N 1
ATOM 1491 C CA . ILE A 1 193 ? 5.884 4.044 -11.421 1.00 93.56 193 ILE A CA 1
ATOM 1492 C C . ILE A 1 193 ? 5.675 4.748 -10.077 1.00 93.56 193 ILE A C 1
ATOM 1494 O O . ILE A 1 193 ? 6.626 4.946 -9.314 1.00 93.56 193 ILE A O 1
ATOM 1498 N N . MET A 1 194 ? 4.456 5.217 -9.824 1.00 92.50 194 MET A N 1
ATOM 1499 C CA . MET A 1 194 ? 4.172 6.159 -8.730 1.00 92.50 194 MET A CA 1
ATOM 1500 C C . MET A 1 194 ? 4.116 5.480 -7.357 1.00 92.50 194 MET A C 1
ATOM 1502 O O . MET A 1 194 ? 4.557 6.052 -6.355 1.00 92.50 194 MET A O 1
ATOM 1506 N N . ASP A 1 195 ? 3.651 4.241 -7.344 1.00 94.38 195 ASP A N 1
ATOM 1507 C CA . ASP A 1 195 ? 3.667 3.293 -6.239 1.00 94.38 195 ASP A CA 1
ATOM 1508 C C . ASP A 1 195 ? 4.072 1.926 -6.788 1.00 94.38 195 ASP A C 1
ATOM 1510 O O . ASP A 1 195 ? 3.986 1.665 -7.986 1.00 94.38 195 ASP A O 1
ATOM 1514 N N . SER A 1 196 ? 4.599 1.067 -5.926 1.00 95.69 196 SER A N 1
ATOM 1515 C CA . SER A 1 196 ? 4.989 -0.273 -6.331 1.00 95.69 196 SER A CA 1
ATOM 1516 C C . SER A 1 196 ? 4.955 -1.256 -5.174 1.00 95.69 196 SER A C 1
ATOM 1518 O O . SER A 1 196 ? 5.023 -0.901 -3.993 1.00 95.69 196 SER A O 1
ATOM 1520 N N . THR A 1 197 ? 4.843 -2.537 -5.499 1.00 96.81 197 THR A N 1
ATOM 1521 C CA . THR A 1 197 ? 5.003 -3.638 -4.550 1.00 96.81 197 THR A CA 1
ATOM 1522 C C . THR A 1 197 ? 5.723 -4.787 -5.209 1.00 96.81 197 THR A C 1
ATOM 1524 O O . THR A 1 197 ? 5.274 -5.262 -6.243 1.00 96.81 197 THR A O 1
ATOM 1527 N N . LEU A 1 198 ? 6.808 -5.240 -4.581 1.00 95.19 198 LEU A 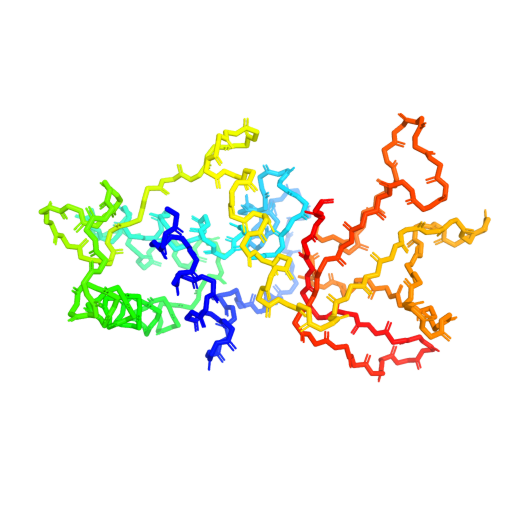N 1
ATOM 1528 C CA . LEU A 1 198 ? 7.469 -6.488 -4.948 1.00 95.19 198 LEU A CA 1
ATOM 1529 C C . LEU A 1 198 ? 6.486 -7.658 -4.767 1.00 95.19 198 LEU A C 1
ATOM 1531 O O . LEU A 1 198 ? 5.796 -7.697 -3.747 1.00 95.19 198 LEU A O 1
ATOM 1535 N N . VAL A 1 199 ? 6.381 -8.588 -5.708 1.00 93.94 199 VAL A N 1
ATOM 1536 C CA . VAL A 1 199 ? 5.440 -9.726 -5.642 1.00 93.94 199 VAL A CA 1
ATOM 1537 C C . VAL A 1 199 ? 6.126 -11.053 -5.895 1.00 93.94 199 VAL A C 1
ATOM 1539 O O . VAL A 1 199 ? 7.147 -11.062 -6.614 1.00 93.94 199 VAL A O 1
#

Radius of gyration: 17.33 Å; chains: 1; bounding box: 50×36×46 Å

Secondary structure (DSSP, 8-state):
-HHHHHHHHHHHHH--SB---S--S-TTS--THHHHTTT--BHHHHHHHHHHHHHHHHTTT-HHHHHHHTTB-HHHHHHHHHHHHHHHHHHHHTT---GGG-SS-TT--PPPPTTSHHHHHHHHHHHHHHTT-EEEEEEETTTEEEEEETT--EEEE-TTSTTTT----TT--TTS-EEE-S-EEEETTEEEESS-EE-

Sequence (199 aa):
VIKPAATIAAFLSIKNPFRQGLGVLDASKKLGKEYFKKDFCSDHFADVQAYVEWRRESLRGRGDELCEEQQLSPETLDMAFMMVQQFVSFMVDAGYDGADVGEGDYGEVDPIRKASDVDCMLRAAMVAGFMPSLCCLFHDGNKGASFLLDSNEEVSPFRQSANANYRMAAGSHDGDEWMVFSDAMKLGRHNSIMDSTLV

pLDDT: mean 90.15, std 10.22, range [50.16, 98.5]

Foldseek 3Di:
DLLLLLLLVLCLVPHAFADDDDDDPDPVDQAALSVQCPVQLFPSSSSSSLLQVLVVCVVVVCNVVNCVRRRTHPVSSVSSLVSQQVSLVVCVVVPDDDPQSPPDRSSNDDRDDPPDPCSVVSVVVLCVVQPPAKWWWADPPPPFIWTAHPVRFIEAADCPEPCNPPHDPPPDHTRRKMKGANDWDDDPPGIHGDTIGID

Organism: Noctiluca scintillans (NCBI:txid2966)